Protein AF-E2ARU7-F1 (afdb_monomer)

Organism: Camponotus floridanus (NCBI:txid104421)

Solvent-accessible surface area (backbone atoms only — not comparable to full-atom values): 15953 Å² total; per-residue (Å²): 131,69,70,61,67,54,50,45,60,51,83,34,66,72,47,40,50,41,68,68,65,58,68,74,55,53,52,56,52,53,60,43,72,81,45,68,52,66,98,46,92,94,42,71,92,46,71,48,58,71,63,83,62,80,84,65,94,49,53,63,83,34,72,66,29,47,65,74,54,36,89,92,65,82,74,81,88,76,89,55,85,87,74,87,77,87,87,82,51,32,52,35,49,30,27,27,68,55,72,97,49,46,77,42,71,36,37,29,67,45,51,35,60,60,67,46,29,34,29,36,54,92,38,59,61,42,84,41,76,42,80,66,51,98,93,37,94,43,49,78,42,78,44,63,40,75,40,46,52,91,75,33,44,31,44,39,41,89,88,78,70,44,68,37,58,76,46,81,45,67,48,96,88,66,50,78,42,40,28,30,71,80,80,68,45,74,54,76,81,42,72,58,50,74,24,33,7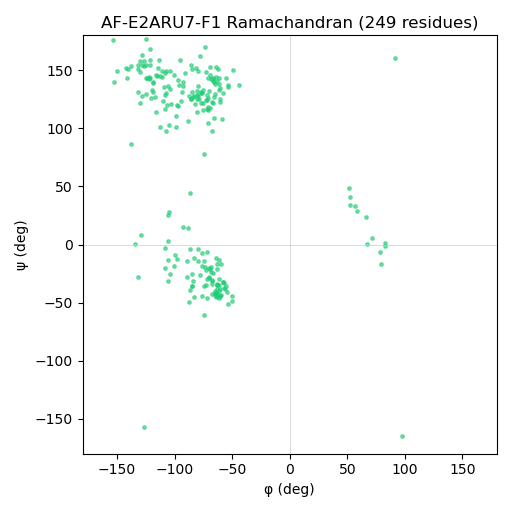7,90,42,74,48,81,86,74,63,73,90,53,100,86,56,83,55,68,73,69,72,70,52,84,76,87,72,96,66,102,62,54,74,67,56,50,49,28,60,75,71,66,58,80,79,90,74,76,84,74,94,75,91,86,131

Nearest PDB structures (foldseek):
  6ope-assembly1_RY  TM=8.651E-01  e=1.631E-08  Thermus thermophilus HB8
  6eri-assembly1_AU  TM=7.852E-01  e=2.437E-09  Spinacia oleracea
  8wv1-assembly1_t  TM=8.671E-01  e=2.330E-08  Thermus thermophilus HB8
  5mmm-assembly1_V  TM=8.012E-01  e=4.479E-08  Spinacia oleracea
  5mlc-assembly1_W  TM=7.833E-01  e=8.114E-08  Spinacia oleracea

Foldseek 3Di:
DVVLLVLQQAFDCQQCLQAPDDRVVLCVLQWAWPDFDDPDPVDDTDTDTDRGADDDPDRSNDPVSCVRGDPPDDDDDDGADDDDDDDAFFQFWKAFCDDDRHRDIFTFHHAGSSRQWTWGPPPQWDWDFPPPDPVDNGDTDTDTHIDHNPPTMATADPPPRDGFDWDWDADPVRDIFIAGPVPRDTDDHDLCRNHHPVDSDPVPDDDDPPDDDPVRVPDPPDDDDPDDPVRVVCVVVVPDDPDDDDDDDDD

InterPro domains:
  IPR003256 Large ribosomal subunit protein uL24 [PTHR12903] (60-251)
  IPR003256 Large ribosomal subunit protein uL24 [TIGR01079] (90-187)
  IPR005824 KOW [PF00467] (90-121)
  IPR005824 KOW [SM00739] (87-114)
  IPR005825 Large ribosomal subunit protein uL24, conserved site [PS01108] (91-108)
  IPR008991 Translation protein SH3-like domain superfamily [SSF50104] (81-186)
  IPR014722 Large ribosomal subunit protein uL2, domain 2 [G3DSA:2.30.30.30] (78-186)
  IPR041988 Large ribosomal subunit protein uL24, KOW domain [cd06089] (91-155)
  IPR057264 Large ribosomal subunit protein uL24, C-terminal domain [PF17136] (124-187)

Radius of gyration: 25.55 Å; Cα contacts (8 Å, |Δi|>4): 340; chains: 1; bounding box: 69×60×64 Å

pLDDT: mean 92.4, std 7.83, range [43.84, 98.06]

Secondary structure (DSSP, 8-state):
--HHHHHTTS--HHHHHTTT--HHHHHHHH--EEEE--SSTTS---EEE-------SS-TTSHHHHHHT-TT---PPPP-PPPSS----TT-EEEE-SSTTTT-EEEEEEEEGGGTEEEETT-SEEEEEES--SS---EEEEEE--EETTTTEEEEPTTT--EE-EEEEE-TTS-EEEEETTT--EEPPPGGGT--SS-S-GGG----TTSPPHHHHH-------SS-HHHHHHHHTT----PPPPP----

Structure (mmCIF, N/CA/C/O backbone):
data_AF-E2ARU7-F1
#
_entry.id   AF-E2ARU7-F1
#
loop_
_atom_site.group_PDB
_atom_site.id
_atom_site.type_symbol
_atom_site.label_atom_id
_atom_site.label_alt_id
_atom_site.label_comp_id
_atom_site.label_asym_id
_atom_site.label_entity_id
_atom_site.label_seq_id
_atom_site.pdbx_PDB_ins_code
_atom_site.Cartn_x
_atom_site.Cartn_y
_atom_site.Cartn_z
_atom_site.occupancy
_atom_site.B_iso_or_equiv
_atom_site.auth_seq_id
_atom_site.auth_comp_id
_atom_site.auth_asym_id
_atom_site.auth_atom_id
_atom_site.pdbx_PDB_model_num
ATOM 1 N N . MET A 1 1 ? 12.559 -17.456 15.243 1.00 43.84 1 MET A N 1
ATOM 2 C CA . MET A 1 1 ? 12.643 -15.997 15.522 1.00 43.84 1 MET A CA 1
ATOM 3 C C . MET A 1 1 ? 13.036 -15.096 14.328 1.00 43.84 1 MET A C 1
ATOM 5 O O . MET A 1 1 ? 13.080 -13.890 14.517 1.00 43.84 1 MET A O 1
ATOM 9 N N . ARG A 1 2 ? 13.303 -15.589 13.099 1.00 51.62 2 ARG A N 1
ATOM 10 C CA . ARG A 1 2 ? 13.784 -14.727 11.984 1.00 51.62 2 ARG A CA 1
ATOM 11 C C . ARG A 1 2 ? 12.688 -13.996 11.179 1.00 51.62 2 ARG A C 1
ATOM 13 O O . ARG A 1 2 ? 12.968 -12.922 10.654 1.00 51.62 2 ARG A O 1
ATOM 20 N N . LEU A 1 3 ? 11.458 -14.519 11.134 1.00 51.16 3 LEU A N 1
ATOM 21 C CA . LEU A 1 3 ? 10.362 -13.988 10.298 1.00 51.16 3 LEU A CA 1
ATOM 22 C C . LEU A 1 3 ? 9.847 -12.597 10.718 1.00 51.16 3 LEU A C 1
ATOM 24 O O . LEU A 1 3 ? 9.458 -11.796 9.875 1.00 51.16 3 LEU A O 1
ATOM 28 N N . THR A 1 4 ? 9.879 -12.260 12.008 1.00 51.38 4 THR A N 1
ATOM 29 C CA . THR A 1 4 ? 9.387 -10.955 12.492 1.00 51.38 4 THR A CA 1
ATOM 30 C C . THR A 1 4 ? 10.317 -9.804 12.102 1.00 51.38 4 THR A C 1
ATOM 32 O O . THR A 1 4 ? 9.872 -8.686 11.866 1.00 51.38 4 THR A O 1
ATOM 35 N N . SER A 1 5 ? 11.620 -10.080 11.974 1.00 53.25 5 SER A N 1
ATOM 36 C CA . SER A 1 5 ? 12.618 -9.079 11.581 1.00 53.25 5 SER A CA 1
ATOM 37 C C . SER A 1 5 ? 12.554 -8.681 10.103 1.00 53.25 5 SER A C 1
ATOM 39 O O . SER A 1 5 ? 13.041 -7.609 9.753 1.00 53.25 5 SER A O 1
ATOM 41 N N . THR A 1 6 ? 11.977 -9.524 9.240 1.00 56.72 6 THR A N 1
ATOM 42 C CA . THR A 1 6 ? 11.807 -9.247 7.804 1.00 56.72 6 THR A CA 1
ATOM 43 C C . THR A 1 6 ? 10.546 -8.437 7.527 1.00 56.72 6 THR A C 1
ATOM 45 O O . THR A 1 6 ? 10.588 -7.539 6.690 1.00 56.72 6 THR A O 1
ATOM 48 N N . LEU A 1 7 ? 9.464 -8.678 8.279 1.00 57.94 7 LEU A N 1
ATOM 49 C CA . LEU A 1 7 ? 8.199 -7.937 8.143 1.00 57.94 7 LEU A CA 1
ATOM 50 C C . LEU A 1 7 ? 8.359 -6.434 8.422 1.00 57.94 7 LEU A C 1
ATOM 52 O O . LEU A 1 7 ? 7.688 -5.616 7.811 1.00 57.94 7 LEU A O 1
ATOM 56 N N . LEU A 1 8 ? 9.305 -6.060 9.288 1.00 60.44 8 LEU A N 1
ATOM 57 C CA . LEU A 1 8 ? 9.608 -4.667 9.642 1.00 60.44 8 LEU A CA 1
ATOM 58 C C . LEU A 1 8 ? 10.720 -4.032 8.788 1.00 60.44 8 LEU A C 1
ATOM 60 O O . LEU A 1 8 ? 11.291 -3.014 9.179 1.00 60.44 8 LEU A O 1
ATOM 64 N N . ARG A 1 9 ? 11.093 -4.632 7.653 1.00 73.81 9 ARG A N 1
ATOM 65 C CA . ARG A 1 9 ? 12.081 -4.045 6.722 1.00 73.81 9 ARG A CA 1
ATOM 66 C C . ARG A 1 9 ? 11.451 -3.479 5.465 1.00 73.81 9 ARG A C 1
ATOM 68 O O . ARG A 1 9 ? 11.974 -2.515 4.913 1.00 73.81 9 ARG A O 1
ATOM 75 N N . HIS A 1 10 ? 10.351 -4.074 5.028 1.00 82.94 10 HIS A N 1
ATOM 76 C CA . HIS A 1 10 ? 9.678 -3.717 3.792 1.00 82.94 10 HIS A CA 1
ATOM 77 C C . HIS A 1 10 ? 8.304 -3.137 4.085 1.00 82.94 10 HIS A C 1
ATOM 79 O O . HIS A 1 10 ? 7.681 -3.454 5.093 1.00 82.94 10 HIS A O 1
ATOM 85 N N . VAL A 1 11 ? 7.859 -2.274 3.182 1.00 90.88 11 VAL A N 1
ATOM 86 C CA . VAL A 1 11 ? 6.495 -1.756 3.187 1.00 90.88 11 VAL A CA 1
ATOM 87 C C . VAL A 1 11 ? 5.586 -2.846 2.645 1.00 90.88 11 VAL A C 1
ATOM 89 O O . VAL A 1 11 ? 5.883 -3.420 1.593 1.00 90.88 11 VAL A O 1
ATOM 92 N N . GLY A 1 12 ? 4.503 -3.130 3.358 1.00 91.06 12 GLY A N 1
ATOM 93 C CA . GLY A 1 12 ? 3.504 -4.094 2.923 1.00 91.06 12 GLY A CA 1
ATOM 94 C C . GLY A 1 12 ? 2.842 -3.663 1.617 1.00 91.06 12 GLY A C 1
ATOM 95 O O . GLY A 1 12 ? 2.723 -2.473 1.327 1.00 91.06 12 GLY A O 1
ATOM 96 N N . GLU A 1 13 ? 2.401 -4.631 0.820 1.00 91.75 13 GLU A N 1
ATOM 97 C CA . GLU A 1 13 ? 1.710 -4.397 -0.449 1.00 91.75 13 GLU A CA 1
ATOM 98 C C . GLU A 1 13 ? 0.498 -3.476 -0.284 1.00 91.75 13 GLU A C 1
ATOM 100 O O . GLU A 1 13 ? 0.410 -2.429 -0.926 1.00 91.75 13 GLU A O 1
ATOM 105 N N . TRP A 1 14 ? -0.382 -3.790 0.664 1.00 93.56 14 TRP A N 1
ATOM 106 C CA . TRP A 1 14 ? -1.611 -3.028 0.889 1.00 93.56 14 TRP A CA 1
ATOM 107 C C . TRP A 1 14 ? -1.354 -1.670 1.552 1.00 93.56 14 TRP A C 1
ATOM 109 O O . TRP A 1 14 ? -2.169 -0.760 1.420 1.00 93.56 14 TRP A O 1
ATOM 119 N N . SER A 1 15 ? -0.193 -1.491 2.195 1.00 93.88 15 SER A N 1
ATOM 120 C CA . SER A 1 15 ? 0.253 -0.191 2.713 1.00 93.88 15 SER A CA 1
ATOM 121 C C . SER A 1 15 ? 0.639 0.795 1.605 1.00 93.88 15 SER A C 1
ATOM 123 O O . SER A 1 15 ? 0.569 2.005 1.825 1.00 93.88 15 SER A O 1
ATOM 125 N N . LYS A 1 16 ? 1.090 0.305 0.441 1.00 93.50 16 LYS A N 1
ATOM 126 C CA . LYS A 1 16 ? 1.547 1.135 -0.693 1.00 93.50 16 LYS A CA 1
ATOM 127 C C . LYS A 1 16 ? 0.591 1.141 -1.885 1.00 93.50 16 LYS A C 1
ATOM 129 O O . LYS A 1 16 ? 0.647 2.090 -2.661 1.00 93.50 16 LYS A O 1
ATOM 134 N N . LYS A 1 17 ? -0.296 0.143 -2.006 1.00 93.31 17 LYS A N 1
ATOM 135 C CA . LYS A 1 17 ? -1.204 -0.040 -3.152 1.00 93.31 17 LYS A CA 1
ATOM 136 C C . LYS A 1 17 ? -1.978 1.231 -3.504 1.00 93.31 17 LYS A C 1
ATOM 138 O O . LYS A 1 17 ? -1.935 1.665 -4.646 1.00 93.31 17 LYS A O 1
ATOM 143 N N . TYR A 1 18 ? -2.582 1.883 -2.509 1.00 94.62 18 TYR A N 1
ATOM 144 C CA . TYR A 1 18 ? -3.334 3.121 -2.732 1.00 94.62 18 TYR A CA 1
ATOM 145 C C . TYR A 1 18 ? -2.461 4.252 -3.296 1.00 94.62 18 TYR A C 1
ATOM 147 O O . TYR A 1 18 ? -2.887 4.986 -4.177 1.00 94.62 18 TYR A O 1
ATOM 155 N N . SER A 1 19 ? -1.222 4.397 -2.823 1.00 93.94 19 SER A N 1
ATOM 156 C CA . SER A 1 19 ? -0.315 5.446 -3.302 1.00 93.94 19 SER A CA 1
ATOM 157 C C . SER A 1 19 ? 0.258 5.179 -4.691 1.00 93.94 19 SER A C 1
ATOM 159 O O . SER A 1 19 ? 0.820 6.101 -5.266 1.00 93.94 19 SER A O 1
ATOM 161 N N . ASN A 1 20 ? 0.135 3.950 -5.205 1.00 93.44 20 ASN A N 1
ATOM 162 C CA . ASN A 1 20 ? 0.570 3.555 -6.547 1.00 93.44 20 ASN A CA 1
ATOM 163 C C . ASN A 1 20 ? 2.034 3.923 -6.875 1.00 93.44 20 ASN A C 1
ATOM 165 O O . ASN A 1 20 ? 2.382 4.273 -8.000 1.00 93.44 20 ASN A O 1
ATOM 169 N N . LEU A 1 21 ? 2.913 3.872 -5.869 1.00 92.88 21 LEU A N 1
ATOM 170 C CA . LEU A 1 21 ? 4.333 4.181 -6.037 1.00 92.88 21 LEU A CA 1
ATOM 171 C C . LEU A 1 21 ? 5.133 2.908 -6.337 1.00 92.88 21 LEU A C 1
ATOM 173 O O . LEU A 1 21 ? 4.914 1.889 -5.677 1.00 92.88 21 LEU A O 1
ATOM 177 N N . PRO A 1 22 ? 6.119 2.960 -7.253 1.00 94.06 22 PRO A N 1
ATOM 178 C CA . PRO A 1 22 ? 6.934 1.799 -7.570 1.00 94.06 22 PRO A CA 1
ATOM 179 C C . PRO A 1 22 ? 7.848 1.422 -6.400 1.00 94.06 22 PRO A C 1
ATOM 181 O O . PRO A 1 22 ? 8.410 2.278 -5.709 1.00 94.06 22 PRO A O 1
ATOM 184 N N . ASP A 1 23 ? 8.081 0.123 -6.230 1.00 92.06 23 ASP A N 1
ATOM 185 C CA . ASP A 1 23 ? 8.892 -0.421 -5.134 1.00 92.06 23 ASP A CA 1
ATOM 186 C C . ASP A 1 23 ? 10.304 0.152 -5.096 1.00 92.06 23 ASP A C 1
ATOM 188 O O . ASP A 1 23 ? 10.834 0.450 -4.024 1.00 92.06 23 ASP A O 1
ATOM 192 N N . SER A 1 24 ? 10.893 0.382 -6.269 1.00 94.12 24 SER A N 1
ATOM 193 C CA . SER A 1 24 ? 12.214 0.994 -6.401 1.00 94.12 24 SER A CA 1
ATOM 194 C C . SER A 1 24 ? 12.253 2.426 -5.860 1.00 94.12 24 SER A C 1
ATOM 196 O O . SER A 1 24 ? 13.271 2.846 -5.307 1.00 94.12 24 SER A O 1
ATOM 198 N N . TYR A 1 25 ? 11.160 3.186 -5.985 1.00 94.81 25 TYR A N 1
ATOM 199 C CA . TYR A 1 25 ? 11.048 4.523 -5.408 1.00 94.81 25 TYR A CA 1
ATOM 200 C C . TYR A 1 25 ? 10.908 4.449 -3.890 1.00 94.81 25 TYR A C 1
ATOM 202 O O . TYR A 1 25 ? 11.633 5.144 -3.185 1.00 94.81 25 TYR A O 1
ATOM 210 N N . ILE A 1 26 ? 10.043 3.571 -3.375 1.00 94.06 26 ILE A N 1
ATOM 211 C CA . ILE A 1 26 ? 9.826 3.416 -1.928 1.00 94.06 26 ILE A CA 1
ATOM 212 C C . ILE A 1 26 ? 11.119 2.975 -1.233 1.00 94.06 26 ILE A C 1
ATOM 214 O O . ILE A 1 26 ? 11.514 3.567 -0.228 1.00 94.06 26 ILE A O 1
ATOM 218 N N . GLN A 1 27 ? 11.819 1.986 -1.796 1.00 91.69 27 GLN A N 1
ATOM 219 C CA . GLN A 1 27 ? 13.114 1.531 -1.288 1.00 91.69 27 GLN A CA 1
ATOM 220 C C . GLN A 1 27 ? 14.146 2.662 -1.294 1.00 91.69 27 GLN A C 1
ATOM 222 O O . GLN A 1 27 ? 14.849 2.858 -0.306 1.00 91.69 27 GLN A O 1
ATOM 227 N N . ARG A 1 28 ? 14.205 3.450 -2.375 1.00 93.00 28 ARG A N 1
ATOM 228 C CA . ARG A 1 28 ? 15.107 4.605 -2.488 1.00 93.00 28 ARG A CA 1
ATOM 229 C C . ARG A 1 28 ? 14.774 5.703 -1.484 1.00 93.00 28 ARG A C 1
ATOM 231 O O . ARG A 1 28 ? 15.691 6.257 -0.892 1.00 93.00 28 ARG A O 1
ATOM 238 N N . ALA A 1 29 ? 13.492 5.998 -1.280 1.00 93.06 29 ALA A N 1
ATOM 239 C CA . ALA A 1 29 ? 13.039 6.980 -0.303 1.00 9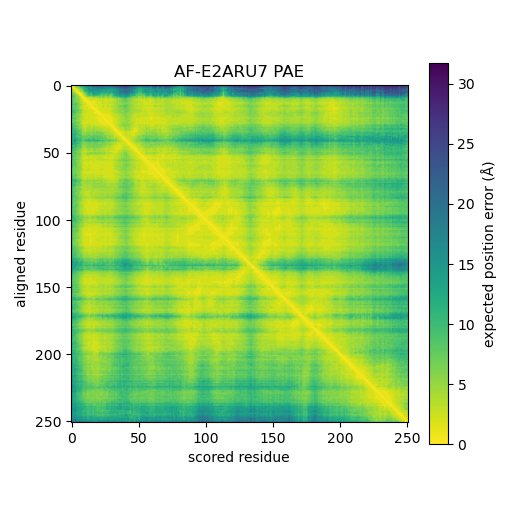3.06 29 ALA A CA 1
ATOM 240 C C . ALA A 1 29 ? 13.402 6.536 1.123 1.00 93.06 29 ALA A C 1
ATOM 242 O O . ALA A 1 29 ? 13.909 7.325 1.912 1.00 93.06 29 ALA A O 1
ATOM 243 N N . MET A 1 30 ? 13.221 5.253 1.443 1.00 92.00 30 MET A N 1
ATOM 244 C CA . MET A 1 30 ? 13.585 4.684 2.745 1.00 92.00 30 MET A CA 1
ATOM 245 C C . MET A 1 30 ? 15.089 4.587 2.989 1.00 92.00 30 MET A C 1
ATOM 247 O O . MET A 1 30 ? 15.514 4.611 4.147 1.00 92.00 30 MET A O 1
ATOM 251 N N . ALA A 1 31 ? 15.884 4.433 1.930 1.00 91.12 31 ALA A N 1
ATOM 252 C CA . ALA A 1 31 ? 17.301 4.126 2.027 1.00 91.12 31 ALA A CA 1
ATOM 253 C C . ALA A 1 31 ? 18.063 5.201 2.819 1.00 91.12 31 ALA A C 1
ATOM 255 O O . ALA A 1 31 ? 18.334 6.300 2.341 1.00 91.12 31 ALA A O 1
ATOM 256 N N . GLN A 1 32 ? 18.471 4.849 4.038 1.00 89.50 32 GLN A N 1
ATOM 257 C CA . GLN A 1 32 ? 19.377 5.652 4.855 1.00 89.50 32 GLN A CA 1
ATOM 258 C C . GLN A 1 32 ? 20.738 4.976 4.890 1.00 89.50 32 GLN A C 1
ATOM 260 O O . GLN A 1 32 ? 20.969 4.045 5.666 1.00 89.50 32 GLN A O 1
ATOM 265 N N . VAL A 1 33 ? 21.633 5.453 4.032 1.00 89.94 33 VAL A N 1
ATOM 266 C CA . VAL A 1 33 ? 22.987 4.926 3.900 1.00 89.94 33 VAL A CA 1
ATOM 267 C C . VAL A 1 33 ? 23.955 5.772 4.715 1.00 89.94 33 VAL A C 1
ATOM 269 O O . VAL A 1 33 ? 24.121 6.958 4.451 1.00 89.94 33 VAL A O 1
ATOM 272 N N . TYR A 1 34 ? 24.606 5.149 5.693 1.00 89.31 34 TYR A N 1
ATOM 273 C CA . TYR A 1 34 ? 25.621 5.794 6.526 1.00 89.31 34 TYR A CA 1
ATOM 274 C C . TYR A 1 34 ? 26.995 5.770 5.871 1.00 89.31 34 TYR A C 1
ATOM 276 O O . TYR A 1 34 ? 27.771 6.709 6.014 1.00 89.31 34 TYR A O 1
ATOM 284 N N . TRP A 1 35 ? 27.302 4.683 5.164 1.00 91.50 35 TRP A N 1
ATOM 285 C CA . TRP A 1 35 ? 28.596 4.501 4.530 1.00 91.50 35 TRP A CA 1
ATOM 286 C C . TRP A 1 35 ? 28.480 3.597 3.306 1.00 91.50 35 TRP A C 1
ATOM 288 O O . TRP A 1 35 ? 27.769 2.590 3.336 1.00 91.50 35 TRP A O 1
ATOM 298 N N . ARG A 1 36 ? 29.201 3.944 2.239 1.00 92.81 36 ARG A N 1
ATOM 299 C CA . ARG A 1 36 ? 29.398 3.101 1.055 1.00 92.81 36 ARG A CA 1
ATOM 300 C C . ARG A 1 36 ? 30.882 2.919 0.834 1.00 92.81 36 ARG A C 1
ATOM 302 O O . ARG A 1 36 ? 31.656 3.858 1.014 1.00 92.81 36 ARG A O 1
ATOM 309 N N . THR A 1 37 ? 31.263 1.730 0.401 1.00 94.25 37 THR A N 1
ATOM 310 C CA . THR A 1 37 ? 32.641 1.492 -0.005 1.00 94.25 37 THR A CA 1
ATOM 311 C C . THR A 1 37 ? 32.975 2.330 -1.247 1.00 94.25 37 THR A C 1
ATOM 313 O O . THR A 1 37 ? 32.133 2.435 -2.146 1.00 94.25 37 THR A O 1
ATOM 316 N N . PRO A 1 38 ? 34.169 2.948 -1.319 1.00 92.50 38 PRO A N 1
ATOM 317 C CA . PRO A 1 38 ? 34.602 3.664 -2.513 1.00 92.50 38 PRO A CA 1
ATOM 318 C C . PRO A 1 38 ? 34.551 2.774 -3.759 1.00 92.50 38 PRO A C 1
ATOM 320 O O . PRO A 1 38 ? 34.894 1.595 -3.698 1.00 92.50 38 PRO A O 1
ATOM 323 N N . ARG A 1 39 ? 34.174 3.348 -4.906 1.00 89.50 39 ARG A N 1
ATOM 324 C CA . ARG A 1 39 ? 34.188 2.656 -6.204 1.00 89.50 39 ARG A CA 1
ATOM 325 C C . ARG A 1 39 ? 35.626 2.521 -6.719 1.00 89.50 39 ARG A C 1
ATOM 327 O O . ARG A 1 39 ? 36.048 3.307 -7.560 1.00 89.50 39 ARG A O 1
ATOM 334 N N . LYS A 1 40 ? 36.394 1.567 -6.185 1.00 93.00 40 LYS A N 1
ATOM 335 C CA . LYS A 1 40 ? 37.714 1.187 -6.722 1.00 93.00 40 LYS A CA 1
ATOM 336 C C . LYS A 1 40 ? 37.814 -0.340 -6.854 1.00 93.00 40 LYS A C 1
ATOM 338 O O . LYS A 1 40 ? 37.149 -1.023 -6.079 1.00 93.00 40 LYS A O 1
ATOM 343 N N . PRO A 1 41 ? 38.660 -0.873 -7.758 1.00 88.81 41 PRO A N 1
ATOM 344 C CA . PRO A 1 41 ? 38.742 -2.314 -8.038 1.00 88.81 41 PRO A CA 1
ATOM 345 C C . PRO A 1 41 ? 39.001 -3.182 -6.800 1.00 88.81 41 PRO A C 1
ATOM 347 O O . PRO A 1 41 ? 38.435 -4.258 -6.662 1.00 88.81 41 PRO A O 1
ATOM 350 N N . ASN A 1 42 ? 39.799 -2.675 -5.856 1.00 90.69 42 ASN A N 1
ATOM 351 C CA . ASN A 1 42 ? 40.193 -3.415 -4.653 1.00 90.69 42 ASN A CA 1
ATOM 352 C C . ASN A 1 42 ? 39.080 -3.502 -3.595 1.00 90.69 42 ASN A C 1
ATOM 354 O O . ASN A 1 42 ? 39.246 -4.162 -2.571 1.00 90.69 42 ASN A O 1
ATOM 358 N N . TYR A 1 43 ? 37.967 -2.796 -3.794 1.00 90.44 43 TYR A N 1
ATOM 359 C CA . TYR A 1 43 ? 36.883 -2.719 -2.833 1.00 90.44 43 TYR A CA 1
ATOM 360 C C . TYR A 1 43 ? 35.650 -3.454 -3.344 1.00 90.44 43 TYR A C 1
ATOM 362 O O . TYR A 1 43 ? 35.065 -3.098 -4.364 1.00 90.44 43 TYR A O 1
ATOM 370 N N . LEU A 1 44 ? 35.181 -4.422 -2.558 1.00 90.31 44 LEU A N 1
ATOM 371 C CA . LEU A 1 44 ? 33.859 -4.997 -2.769 1.00 90.31 44 LEU A CA 1
ATOM 372 C C . LEU A 1 44 ? 32.777 -3.943 -2.481 1.00 90.31 44 LEU A C 1
ATOM 374 O O . LEU A 1 44 ? 32.896 -3.203 -1.497 1.00 90.31 44 LEU A O 1
ATOM 378 N N . PRO A 1 45 ? 31.693 -3.890 -3.273 1.00 90.88 45 PRO A N 1
ATOM 379 C CA . PRO A 1 45 ? 30.597 -2.963 -3.035 1.00 90.88 45 PRO A CA 1
ATOM 380 C C . PRO A 1 45 ? 29.859 -3.349 -1.748 1.00 90.88 45 PRO A C 1
ATOM 382 O O . PRO A 1 45 ? 29.000 -4.229 -1.739 1.00 90.88 45 PRO A O 1
ATOM 385 N N . ARG A 1 46 ? 30.187 -2.687 -0.633 1.00 91.12 46 ARG A N 1
ATOM 386 C CA . ARG A 1 46 ? 29.471 -2.828 0.639 1.00 91.12 46 ARG A CA 1
ATOM 387 C C . ARG A 1 46 ? 28.810 -1.514 1.024 1.00 91.12 46 ARG A C 1
ATOM 389 O O . ARG A 1 46 ? 29.329 -0.425 0.785 1.00 91.12 46 ARG A O 1
ATOM 396 N N . THR A 1 47 ? 27.648 -1.633 1.651 1.00 91.62 47 THR A N 1
ATOM 397 C CA . THR A 1 47 ? 26.882 -0.491 2.145 1.00 91.62 47 THR A CA 1
ATOM 398 C C . THR A 1 47 ? 26.455 -0.755 3.583 1.00 91.62 47 THR A C 1
ATOM 400 O O . THR A 1 47 ? 25.934 -1.825 3.895 1.00 91.62 47 THR A O 1
ATOM 403 N N . ILE A 1 48 ? 26.686 0.220 4.461 1.00 89.81 48 ILE A N 1
ATOM 404 C CA . ILE A 1 48 ? 26.151 0.234 5.821 1.00 89.81 48 ILE A CA 1
ATOM 405 C C . ILE A 1 48 ? 24.919 1.129 5.799 1.00 89.81 48 ILE A C 1
ATOM 407 O O . ILE A 1 48 ? 25.015 2.345 5.637 1.00 89.81 48 ILE A O 1
ATOM 411 N N . GLU A 1 49 ? 23.759 0.511 5.960 1.00 90.31 49 GLU A N 1
ATOM 412 C CA . GLU A 1 49 ? 22.459 1.172 5.904 1.00 90.31 49 GLU A CA 1
ATOM 413 C C . GLU A 1 49 ? 21.626 0.875 7.150 1.00 90.31 49 GLU A C 1
ATOM 415 O O . GLU A 1 49 ? 21.827 -0.124 7.852 1.00 90.31 49 GLU A O 1
ATOM 420 N N . LYS A 1 50 ? 20.655 1.746 7.421 1.00 87.69 50 LYS A N 1
ATOM 421 C CA . LYS A 1 50 ? 19.639 1.485 8.437 1.00 87.69 50 LYS A CA 1
ATOM 422 C C . LYS A 1 50 ? 18.683 0.409 7.929 1.00 87.69 50 LYS A C 1
ATOM 424 O O . LYS A 1 50 ? 18.060 0.573 6.891 1.00 87.69 50 LYS A O 1
ATOM 429 N N . LYS A 1 51 ? 18.540 -0.669 8.701 1.00 83.94 51 LYS A N 1
ATOM 430 C CA . LYS A 1 51 ? 17.599 -1.765 8.399 1.00 83.94 51 LYS A CA 1
ATOM 431 C C . LYS A 1 51 ? 16.347 -1.739 9.268 1.00 83.94 51 LYS A C 1
ATOM 433 O O . LYS A 1 51 ? 15.311 -2.245 8.864 1.00 83.94 51 LYS A O 1
ATOM 438 N N . ASN A 1 52 ? 16.443 -1.155 10.461 1.00 86.56 52 ASN A N 1
ATOM 439 C CA . ASN A 1 52 ? 15.355 -1.145 11.431 1.00 86.56 52 ASN A CA 1
ATOM 440 C C . ASN A 1 52 ? 14.714 0.242 11.450 1.00 86.56 52 ASN A C 1
ATOM 442 O O . ASN A 1 52 ? 15.269 1.184 12.029 1.00 86.56 52 ASN A O 1
ATOM 446 N N . PHE A 1 53 ? 13.551 0.351 10.816 1.00 90.19 53 PHE A N 1
ATOM 447 C CA . PHE A 1 53 ? 12.739 1.560 10.811 1.00 90.19 53 PHE A CA 1
ATOM 448 C C . PHE A 1 53 ? 11.587 1.430 11.808 1.00 90.19 53 PHE A C 1
ATOM 450 O O . PHE A 1 53 ? 11.033 0.354 12.021 1.00 90.19 53 PHE A O 1
ATOM 457 N N . ARG A 1 54 ? 11.215 2.545 12.432 1.00 91.06 54 ARG A N 1
ATOM 458 C CA . ARG A 1 54 ? 9.967 2.670 13.173 1.00 91.06 54 ARG A CA 1
ATOM 459 C C . ARG A 1 54 ? 8.891 3.121 12.200 1.00 91.06 54 ARG A C 1
ATOM 461 O O . ARG A 1 54 ? 8.853 4.292 11.821 1.00 91.06 54 ARG A O 1
ATOM 468 N N . PHE A 1 55 ? 8.005 2.200 11.850 1.00 92.75 55 PHE A N 1
ATOM 469 C CA . PHE A 1 55 ? 6.786 2.533 11.131 1.00 92.75 55 PHE A CA 1
ATOM 470 C C . PHE A 1 55 ? 5.782 3.190 12.084 1.00 92.75 55 PHE A C 1
ATOM 472 O O . PHE A 1 55 ? 5.579 2.773 13.230 1.00 92.75 55 PHE A O 1
ATOM 479 N N . SER A 1 56 ? 5.201 4.286 11.630 1.00 92.94 56 SER A N 1
ATOM 480 C CA . SER A 1 56 ? 4.107 4.988 12.292 1.00 92.94 56 SER A CA 1
ATOM 481 C C . SER A 1 56 ? 2.973 5.137 11.278 1.00 92.94 56 SER A C 1
ATOM 483 O O . SER A 1 56 ? 2.901 4.370 10.324 1.00 92.94 56 SER A O 1
ATOM 485 N N . ILE A 1 57 ? 2.098 6.117 11.477 1.00 94.44 57 ILE A N 1
ATOM 486 C CA . ILE A 1 57 ? 1.071 6.504 10.503 1.00 94.44 57 ILE A CA 1
ATOM 487 C C . ILE A 1 57 ? 1.723 7.182 9.277 1.00 94.44 57 ILE A C 1
ATOM 489 O O . ILE A 1 57 ? 1.157 7.237 8.188 1.00 94.44 57 ILE A O 1
ATOM 493 N N . PHE A 1 58 ? 2.949 7.694 9.416 1.00 95.38 58 PHE A N 1
ATOM 494 C CA . PHE A 1 58 ? 3.630 8.391 8.332 1.00 95.38 58 PHE A CA 1
ATOM 495 C C . PHE A 1 58 ? 4.237 7.412 7.328 1.00 95.38 58 PHE A C 1
ATOM 497 O O . PHE A 1 58 ? 5.000 6.515 7.696 1.00 95.38 58 PHE A O 1
ATOM 504 N N . ARG A 1 59 ? 3.923 7.620 6.044 1.00 94.25 59 ARG A N 1
ATOM 505 C CA . ARG A 1 59 ? 4.433 6.789 4.948 1.00 94.25 59 ARG A CA 1
ATOM 506 C C . ARG A 1 59 ? 5.934 7.004 4.738 1.00 94.25 59 ARG A C 1
ATOM 508 O O . ARG A 1 59 ? 6.429 8.102 5.007 1.00 94.25 59 ARG A O 1
ATOM 515 N N . PRO A 1 60 ? 6.676 6.016 4.216 1.00 93.62 60 PRO A N 1
ATOM 516 C CA . PRO A 1 60 ? 8.133 6.109 4.204 1.00 93.62 60 PRO A CA 1
ATOM 517 C C . PRO A 1 60 ? 8.744 7.171 3.289 1.00 93.62 60 PRO A C 1
ATOM 519 O O . PRO A 1 60 ? 9.875 7.581 3.524 1.00 93.62 60 PRO A O 1
ATOM 522 N N . TRP A 1 61 ? 7.991 7.652 2.299 1.00 93.25 61 TRP A N 1
ATOM 523 C CA . TRP A 1 61 ? 8.358 8.768 1.419 1.00 93.25 61 TRP A CA 1
ATOM 524 C C . TRP A 1 61 ? 7.946 10.146 1.974 1.00 93.25 61 TRP A C 1
ATOM 526 O O . TRP A 1 61 ? 7.923 11.129 1.238 1.00 93.25 61 TRP A O 1
ATOM 536 N N . THR A 1 62 ? 7.591 10.244 3.261 1.00 95.12 62 THR A N 1
ATOM 537 C CA . THR A 1 62 ? 7.208 11.512 3.904 1.00 95.12 62 THR A CA 1
ATOM 538 C C . THR A 1 62 ? 8.312 12.065 4.803 1.00 95.12 62 THR A C 1
ATOM 540 O O . THR A 1 62 ? 9.049 11.336 5.474 1.00 95.12 62 THR A O 1
ATOM 543 N N . ASN A 1 63 ? 8.374 13.394 4.910 1.00 95.00 63 ASN A N 1
ATOM 544 C CA . ASN A 1 63 ? 9.333 14.086 5.775 1.00 95.00 63 ASN A CA 1
ATOM 545 C C . ASN A 1 63 ? 9.162 13.727 7.259 1.00 95.00 63 ASN A C 1
ATOM 547 O O . ASN A 1 63 ? 10.144 13.644 8.001 1.00 95.00 63 ASN A O 1
ATOM 551 N N . GLN A 1 64 ? 7.927 13.492 7.708 1.00 95.06 64 GLN A N 1
ATOM 552 C CA . GLN A 1 64 ? 7.626 13.083 9.077 1.00 95.06 64 GLN A CA 1
ATOM 553 C C . GLN A 1 64 ? 8.245 11.718 9.390 1.00 95.06 64 GLN A C 1
ATOM 555 O O . GLN A 1 64 ? 8.892 11.580 10.430 1.00 95.06 64 GLN A O 1
ATOM 560 N N . PHE A 1 65 ? 8.141 10.747 8.476 1.00 95.06 65 PHE A N 1
ATOM 561 C CA . PHE A 1 65 ? 8.782 9.442 8.638 1.00 95.06 65 PHE A CA 1
ATOM 562 C C . PHE A 1 65 ? 10.307 9.566 8.744 1.00 95.06 65 PHE A C 1
ATOM 564 O O . PHE A 1 65 ? 10.913 8.976 9.643 1.00 95.06 65 PHE A O 1
ATOM 571 N N . HIS A 1 66 ? 10.938 10.379 7.890 1.00 93.81 66 HIS A N 1
ATOM 572 C CA . HIS A 1 66 ? 12.382 10.630 7.970 1.00 93.81 66 HIS A CA 1
ATOM 573 C C . HIS A 1 66 ? 12.785 11.314 9.277 1.00 93.81 66 HIS A C 1
ATOM 575 O O . HIS A 1 66 ? 13.806 10.966 9.873 1.00 93.81 66 HIS A O 1
ATOM 581 N N . ARG A 1 67 ? 11.968 12.251 9.769 1.00 93.88 67 ARG A N 1
ATOM 582 C CA . ARG A 1 67 ? 12.180 12.923 11.057 1.00 93.88 67 ARG A CA 1
ATOM 583 C C . ARG A 1 67 ? 12.068 11.953 12.233 1.00 93.88 67 ARG A C 1
ATOM 585 O O . ARG A 1 67 ? 12.864 12.021 13.175 1.00 93.88 67 ARG A O 1
ATOM 592 N N . ASP A 1 68 ? 11.117 11.031 12.171 1.00 93.25 68 ASP A N 1
ATOM 593 C CA . ASP A 1 68 ? 10.941 9.999 13.185 1.00 93.25 68 ASP A CA 1
ATOM 594 C C . ASP A 1 68 ? 12.099 9.007 13.192 1.00 93.25 68 ASP A C 1
ATOM 596 O O . ASP A 1 68 ? 12.507 8.600 14.281 1.00 93.25 68 ASP A O 1
ATOM 600 N N . ASN A 1 69 ? 12.665 8.720 12.017 1.00 93.19 69 ASN A N 1
ATOM 601 C CA . ASN A 1 69 ? 13.717 7.736 11.777 1.00 93.19 69 ASN A CA 1
ATOM 602 C C . ASN A 1 69 ? 15.105 8.341 11.520 1.00 93.19 69 ASN A C 1
ATOM 604 O O . ASN A 1 69 ? 15.925 7.683 10.881 1.00 93.19 69 ASN A O 1
ATOM 608 N N . ARG A 1 70 ? 15.401 9.550 12.011 1.00 92.50 70 ARG A N 1
ATOM 609 C CA . ARG A 1 70 ? 16.696 10.225 11.788 1.00 92.50 70 ARG A CA 1
ATOM 610 C C . ARG A 1 70 ? 17.918 9.328 12.090 1.00 92.50 70 ARG A C 1
ATOM 612 O O . ARG A 1 70 ? 17.840 8.471 12.983 1.00 92.50 70 ARG A O 1
ATOM 619 N N . PRO A 1 71 ? 19.052 9.546 11.395 1.00 89.94 71 PRO A N 1
ATOM 620 C CA . PRO A 1 71 ? 20.347 8.964 11.746 1.00 89.94 71 PRO A CA 1
ATOM 621 C C . PRO A 1 71 ? 20.643 9.038 13.251 1.00 89.94 71 PRO A C 1
ATOM 623 O O . PRO A 1 71 ? 20.341 10.037 13.899 1.00 89.94 71 PRO A O 1
ATOM 626 N N . GLY A 1 72 ? 21.183 7.960 13.825 1.00 87.75 72 GLY A N 1
ATOM 627 C CA . GLY A 1 72 ? 21.512 7.870 15.258 1.00 87.75 72 GLY A CA 1
ATOM 628 C C . GLY A 1 72 ? 20.327 7.592 16.195 1.00 87.75 72 GLY A C 1
ATOM 629 O O . GLY A 1 72 ? 20.530 7.121 17.315 1.00 87.75 72 GLY A O 1
ATOM 630 N N . LYS A 1 73 ? 19.080 7.789 15.749 1.00 89.38 73 LYS A N 1
ATOM 631 C CA . LYS A 1 73 ? 17.897 7.507 16.569 1.00 89.38 73 LYS A CA 1
ATOM 632 C C . LYS A 1 73 ? 17.642 6.003 16.661 1.00 89.38 73 LYS A C 1
ATOM 634 O O . LYS A 1 73 ? 17.350 5.344 15.658 1.00 89.38 73 LYS A O 1
ATOM 639 N N . LYS A 1 74 ? 17.744 5.471 17.880 1.00 87.00 74 LYS A N 1
ATOM 640 C CA . LYS A 1 74 ? 17.442 4.074 18.212 1.00 87.00 74 LYS A CA 1
ATOM 641 C C . LYS A 1 74 ? 15.988 3.953 18.662 1.00 87.00 74 LYS A C 1
ATOM 643 O O . LYS A 1 74 ? 15.498 4.766 19.443 1.00 87.00 74 LYS A O 1
ATOM 648 N N . HIS A 1 75 ? 15.303 2.927 18.177 1.00 86.75 75 HIS A N 1
ATOM 649 C CA . HIS A 1 75 ? 13.942 2.598 18.585 1.00 86.75 75 HIS A CA 1
ATOM 650 C C . HIS A 1 75 ? 13.933 1.235 19.264 1.00 86.75 75 HIS A C 1
ATOM 652 O O . HIS A 1 75 ? 14.699 0.349 18.883 1.00 86.75 75 HIS A O 1
ATOM 658 N N . LYS A 1 76 ? 13.059 1.070 20.261 1.00 88.31 76 LYS A N 1
ATOM 659 C CA . LYS A 1 76 ? 12.764 -0.254 20.811 1.00 88.31 76 LYS A CA 1
ATOM 660 C C . LYS A 1 76 ? 12.140 -1.107 19.709 1.00 88.31 76 LYS A C 1
ATOM 662 O O . LYS A 1 76 ? 11.353 -0.594 18.911 1.00 88.31 76 LYS A O 1
ATOM 667 N N . PHE A 1 77 ? 12.511 -2.381 19.663 1.00 85.19 77 PHE A N 1
ATOM 668 C CA . PHE A 1 77 ? 11.902 -3.324 18.738 1.00 85.19 77 PHE A CA 1
ATOM 669 C C . PHE A 1 77 ? 10.423 -3.492 19.099 1.00 85.19 77 PHE A C 1
ATOM 671 O O . PHE A 1 77 ? 10.090 -3.690 20.266 1.00 85.19 77 PHE A O 1
ATOM 678 N N . ILE A 1 78 ? 9.545 -3.350 18.109 1.00 87.25 78 ILE A N 1
ATOM 679 C CA . ILE A 1 78 ? 8.105 -3.532 18.282 1.00 87.25 78 ILE A CA 1
ATOM 680 C C . ILE A 1 78 ? 7.796 -4.947 17.817 1.00 87.25 78 ILE A C 1
ATOM 682 O O . ILE A 1 78 ? 8.057 -5.286 16.666 1.00 87.25 78 ILE A O 1
ATOM 686 N N . HIS A 1 79 ? 7.259 -5.769 18.711 1.00 88.12 79 HIS A N 1
ATOM 687 C CA . HIS A 1 79 ? 6.786 -7.094 18.343 1.00 88.12 79 HIS A CA 1
ATOM 688 C C . HIS A 1 79 ? 5.461 -6.946 17.599 1.00 88.12 79 HIS A C 1
ATOM 690 O O . HIS A 1 79 ? 4.519 -6.355 18.121 1.00 88.12 79 HIS A O 1
ATOM 696 N N . VAL A 1 80 ? 5.425 -7.442 16.366 1.00 89.94 80 VAL A N 1
ATOM 697 C CA . VAL A 1 80 ? 4.231 -7.467 15.522 1.00 89.94 80 VAL A CA 1
ATOM 698 C C . VAL A 1 80 ? 3.920 -8.923 15.222 1.00 89.94 80 VAL A C 1
ATOM 700 O O . VAL A 1 80 ? 4.819 -9.695 14.872 1.00 89.94 80 VAL A O 1
ATOM 703 N N . GLU A 1 81 ? 2.660 -9.298 15.412 1.00 90.69 81 GLU A N 1
ATOM 704 C CA . GLU A 1 81 ? 2.173 -10.646 15.138 1.00 90.69 81 GLU A CA 1
ATOM 705 C C . GLU A 1 81 ? 2.261 -10.924 13.630 1.00 90.69 81 GLU A C 1
ATOM 707 O O . GLU A 1 81 ? 1.783 -10.117 12.830 1.00 90.69 81 GLU A O 1
ATOM 712 N N . PRO A 1 82 ? 2.894 -12.025 13.197 1.00 90.00 82 PRO A N 1
ATOM 713 C CA . PRO A 1 82 ? 2.978 -12.340 11.781 1.00 90.00 82 PRO A CA 1
ATOM 714 C C . PRO A 1 82 ? 1.606 -12.783 11.261 1.00 90.00 82 PRO A C 1
ATOM 716 O O . PRO A 1 82 ? 1.090 -13.824 11.662 1.00 90.00 82 PRO A O 1
ATOM 719 N N . ILE A 1 83 ? 1.036 -12.011 10.338 1.00 90.69 83 ILE A N 1
ATOM 720 C CA . ILE A 1 83 ? -0.197 -12.366 9.630 1.00 90.69 83 ILE A CA 1
ATOM 721 C C . ILE A 1 83 ? 0.187 -13.037 8.312 1.00 90.69 83 ILE A C 1
ATOM 723 O O . ILE A 1 83 ? 0.930 -12.463 7.519 1.00 90.69 83 ILE A O 1
ATOM 727 N N . LYS A 1 84 ? -0.306 -14.262 8.089 1.00 87.31 84 LYS A N 1
ATOM 728 C CA . LYS A 1 84 ? -0.073 -15.009 6.845 1.00 87.31 84 LYS A CA 1
ATOM 729 C C . LYS A 1 84 ? -0.916 -14.446 5.703 1.00 87.31 84 LYS A C 1
ATOM 731 O O . LYS A 1 84 ? -0.371 -13.984 4.710 1.00 87.31 84 LYS A O 1
ATOM 736 N N . ASP A 1 85 ? -2.235 -14.485 5.878 1.00 90.50 85 ASP A N 1
ATOM 737 C CA . ASP A 1 85 ? -3.207 -13.998 4.905 1.00 90.50 85 ASP A CA 1
ATOM 738 C C . ASP A 1 85 ? -3.837 -12.710 5.435 1.00 90.50 85 ASP A C 1
ATOM 740 O O . ASP A 1 85 ? -4.480 -12.702 6.485 1.00 90.50 85 ASP A O 1
ATOM 744 N N . TRP A 1 86 ? -3.621 -11.605 4.725 1.00 94.38 86 TRP A N 1
ATOM 745 C CA . TRP A 1 86 ? -4.181 -10.313 5.100 1.00 94.38 86 TRP A CA 1
ATOM 746 C C . TRP A 1 86 ? -5.641 -10.211 4.648 1.00 94.38 86 TRP A C 1
ATOM 748 O O . TRP A 1 86 ? -5.934 -10.390 3.469 1.00 94.38 86 TRP A O 1
ATOM 758 N N . SER A 1 87 ? -6.549 -9.906 5.577 1.00 95.25 87 SER A N 1
ATOM 759 C CA . SER A 1 87 ? -7.998 -10.003 5.337 1.00 95.25 87 SER A CA 1
ATOM 760 C C . SER A 1 87 ? -8.731 -8.669 5.210 1.00 95.25 87 SER A C 1
ATOM 762 O O . SER A 1 87 ? -9.932 -8.708 4.989 1.00 95.25 87 SER A O 1
ATOM 764 N N . PHE A 1 88 ? -8.072 -7.517 5.367 1.00 96.56 88 PHE A N 1
ATOM 765 C CA . PHE A 1 88 ? -8.731 -6.203 5.443 1.00 96.56 88 PHE A CA 1
ATOM 766 C C . PHE A 1 88 ? -8.306 -5.311 4.279 1.00 96.56 88 PHE A C 1
ATOM 768 O O . PHE A 1 88 ? -7.122 -5.065 4.079 1.00 96.56 88 PHE A O 1
ATOM 775 N N . PHE A 1 89 ? -9.248 -4.765 3.531 1.00 97.06 89 PHE A N 1
ATOM 776 C CA . PHE A 1 89 ? -8.982 -3.934 2.366 1.00 97.06 89 PHE A CA 1
ATOM 777 C C . PHE A 1 89 ? -9.598 -2.551 2.535 1.00 97.06 89 PHE A C 1
ATOM 779 O O . PHE A 1 89 ? -10.504 -2.332 3.337 1.00 97.06 89 PHE A O 1
ATOM 786 N N . ARG A 1 90 ? -9.069 -1.584 1.785 1.00 96.56 90 ARG A N 1
ATOM 787 C CA . ARG A 1 90 ? -9.617 -0.231 1.773 1.00 96.56 90 ARG A CA 1
ATOM 788 C C . ARG A 1 90 ? -11.068 -0.278 1.286 1.00 96.56 90 ARG A C 1
ATOM 790 O O . ARG A 1 90 ? -11.375 -0.956 0.310 1.00 96.56 90 ARG A O 1
ATOM 797 N N . GLY A 1 91 ? -11.939 0.433 1.992 1.00 96.69 91 GLY A N 1
ATOM 798 C CA . GLY A 1 91 ? -13.381 0.436 1.767 1.00 96.69 91 GLY A CA 1
ATOM 799 C C . GLY A 1 91 ? -14.137 -0.726 2.409 1.00 96.69 91 GLY A C 1
ATOM 800 O O . GLY A 1 91 ? -15.353 -0.789 2.251 1.00 96.69 91 GLY A O 1
ATOM 801 N N . ASP A 1 92 ? -13.475 -1.632 3.138 1.00 97.50 92 ASP A N 1
ATOM 802 C CA . ASP A 1 92 ? -14.200 -2.650 3.901 1.00 97.50 92 ASP A CA 1
ATOM 803 C C . ASP A 1 92 ? -14.995 -1.995 5.026 1.00 97.50 92 ASP A C 1
ATOM 805 O O . ASP A 1 92 ? -14.516 -1.063 5.678 1.00 97.50 92 ASP A O 1
ATOM 809 N N . ARG A 1 93 ? -16.189 -2.530 5.296 1.00 97.06 93 ARG A N 1
ATOM 810 C CA . ARG A 1 93 ? -16.958 -2.161 6.480 1.00 97.06 93 ARG A CA 1
ATOM 811 C C . ARG A 1 93 ? -16.481 -2.972 7.673 1.00 97.06 93 ARG A C 1
ATOM 813 O O . ARG A 1 93 ? -16.447 -4.202 7.635 1.00 97.06 93 ARG A O 1
ATOM 820 N N . VAL A 1 94 ? -16.143 -2.262 8.736 1.00 97.75 94 VAL A N 1
ATOM 821 C CA . VAL A 1 94 ? -15.589 -2.828 9.956 1.00 97.75 94 VAL A CA 1
ATOM 822 C C . VAL A 1 94 ? -16.324 -2.341 11.189 1.00 97.75 94 VAL A C 1
ATOM 824 O O . VAL A 1 94 ? -16.788 -1.204 11.222 1.00 97.75 94 VAL A O 1
ATOM 827 N N . GLU A 1 95 ? -16.387 -3.191 12.207 1.00 97.44 95 GLU A N 1
ATOM 828 C CA . GLU A 1 95 ? -16.923 -2.883 13.529 1.00 97.44 95 GLU A CA 1
ATOM 829 C C . GLU A 1 95 ? -15.793 -2.827 14.558 1.00 97.44 95 GLU A C 1
ATOM 831 O O . GLU A 1 95 ? -14.908 -3.688 14.584 1.00 97.44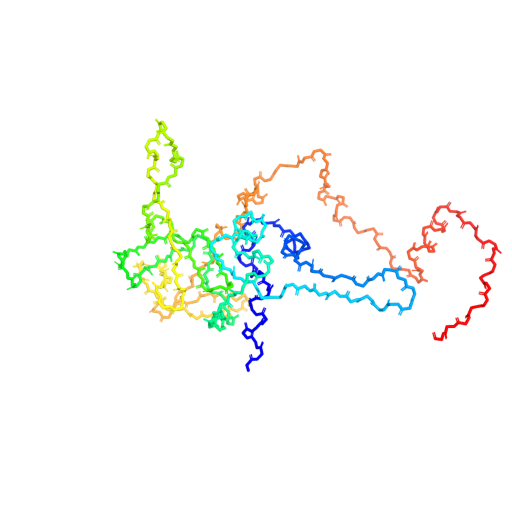 95 GLU A O 1
ATOM 836 N N . ILE A 1 96 ? -15.821 -1.802 15.411 1.00 98.00 96 ILE A N 1
ATOM 837 C CA . ILE A 1 96 ? -14.837 -1.611 16.477 1.00 98.00 96 ILE A CA 1
ATOM 838 C C . ILE A 1 96 ? -15.256 -2.404 17.717 1.00 98.00 96 ILE A C 1
ATOM 840 O O . ILE A 1 96 ? -16.333 -2.190 18.270 1.00 98.00 96 ILE A O 1
ATOM 844 N N . LEU A 1 97 ? -14.371 -3.265 18.211 1.00 97.19 97 LEU A N 1
ATOM 845 C CA . LEU A 1 97 ? -14.618 -4.104 19.387 1.00 97.19 97 LEU A CA 1
ATOM 846 C C . LEU A 1 97 ? -14.227 -3.438 20.710 1.00 97.19 97 LEU A C 1
ATOM 848 O O . LEU A 1 97 ? -14.806 -3.743 21.756 1.00 97.19 97 LEU A O 1
ATOM 852 N N . GLU A 1 98 ? -13.246 -2.536 20.681 1.00 96.12 98 GLU A N 1
ATOM 853 C CA . GLU A 1 98 ? -12.646 -1.936 21.874 1.00 96.12 98 GLU A CA 1
ATOM 854 C C . GLU A 1 98 ? -12.400 -0.431 21.712 1.00 96.12 98 GLU A C 1
ATOM 856 O O . GLU A 1 98 ? -12.177 0.075 20.616 1.00 96.12 98 GLU A O 1
ATOM 861 N N . GLY A 1 99 ? -12.387 0.292 22.835 1.00 94.81 99 GLY A N 1
ATOM 862 C CA . GLY A 1 99 ? -12.102 1.727 22.878 1.00 94.81 99 GLY A CA 1
ATOM 863 C C . GLY A 1 99 ? -13.351 2.609 22.920 1.00 94.81 99 GLY A C 1
ATOM 864 O O . GLY A 1 99 ? -14.452 2.155 23.229 1.00 94.81 99 GLY A O 1
ATOM 865 N N . LYS A 1 100 ? -13.161 3.906 22.644 1.00 94.25 100 LYS A N 1
ATOM 866 C CA . LYS A 1 100 ? -14.200 4.945 22.782 1.00 94.25 100 LYS A CA 1
ATOM 867 C C . LYS A 1 100 ? -15.399 4.724 21.855 1.00 94.25 100 LYS A C 1
ATOM 869 O O . LYS A 1 100 ? -16.523 5.044 22.223 1.00 94.25 100 LYS A O 1
ATOM 874 N N . ASP A 1 101 ? -15.145 4.192 20.665 1.00 96.50 101 ASP A N 1
ATOM 875 C CA . ASP A 1 101 ? -16.134 4.016 19.600 1.00 96.50 101 ASP A CA 1
ATOM 876 C C . ASP A 1 101 ? -16.578 2.551 19.444 1.00 96.50 101 ASP A C 1
ATOM 878 O O . ASP A 1 101 ? -16.966 2.128 18.359 1.00 96.50 101 ASP A O 1
ATOM 882 N N . LYS A 1 102 ? -16.527 1.769 20.530 1.00 96.75 102 LYS A N 1
ATOM 883 C CA . LYS A 1 102 ? -16.959 0.366 20.547 1.00 96.75 102 LYS A CA 1
ATOM 884 C C . LYS A 1 102 ? -18.395 0.199 20.025 1.00 96.75 102 LYS A C 1
ATOM 886 O O . LYS A 1 102 ? -19.290 0.947 20.412 1.00 96.75 102 LYS A O 1
ATOM 891 N N . GLY A 1 103 ? -18.600 -0.803 19.171 1.00 96.06 103 GLY A N 1
ATOM 892 C CA . GLY A 1 103 ? -19.875 -1.142 18.530 1.00 96.06 103 GLY A CA 1
ATOM 893 C C . GLY A 1 103 ? -20.237 -0.254 17.339 1.00 96.06 103 GLY A C 1
ATOM 894 O O . GLY A 1 103 ? -21.215 -0.521 16.644 1.00 96.06 103 GLY A O 1
ATOM 895 N N . LYS A 1 104 ? -19.468 0.809 17.068 1.00 97.38 104 LYS A N 1
ATOM 896 C CA . LYS A 1 104 ? -19.664 1.611 15.859 1.00 97.38 104 LYS A CA 1
ATOM 897 C C . LYS A 1 104 ? -19.022 0.927 14.664 1.00 97.38 104 LYS A C 1
ATOM 899 O O . LYS A 1 104 ? -17.991 0.260 14.777 1.00 97.38 104 LYS A O 1
ATOM 904 N N . GLN A 1 105 ? -19.632 1.162 13.510 1.00 97.56 105 GLN A N 1
ATOM 905 C CA . GLN A 1 105 ? -19.164 0.663 12.228 1.00 97.56 105 GLN A CA 1
ATOM 906 C C . GLN A 1 105 ? -18.648 1.810 11.367 1.00 97.56 105 GLN A C 1
ATOM 908 O O . GLN A 1 105 ? -19.198 2.911 11.394 1.00 97.56 105 GLN A O 1
ATOM 913 N N . GLY A 1 106 ? -17.603 1.544 10.592 1.00 97.00 106 GLY A N 1
ATOM 914 C CA . GLY A 1 106 ? -17.012 2.511 9.674 1.00 97.00 106 GLY A CA 1
ATOM 915 C C . GLY A 1 106 ? -16.318 1.828 8.503 1.00 97.00 106 GLY A C 1
ATOM 916 O O . GLY A 1 106 ? -16.254 0.600 8.435 1.00 97.00 106 GLY A O 1
ATOM 917 N N . LEU A 1 107 ? -15.818 2.631 7.567 1.00 97.88 107 LEU A N 1
ATOM 918 C CA . LEU A 1 107 ? -15.078 2.144 6.406 1.00 97.88 107 LEU A CA 1
ATOM 919 C C . LEU A 1 107 ? -13.571 2.233 6.645 1.00 97.88 107 LEU A C 1
ATOM 921 O O . LEU A 1 107 ? -13.074 3.195 7.234 1.00 97.88 107 LEU A O 1
ATOM 925 N N . VAL A 1 108 ? -12.824 1.239 6.169 1.00 98.00 108 VAL A N 1
ATOM 926 C CA . VAL A 1 108 ? -11.358 1.255 6.223 1.00 98.00 108 VAL A CA 1
ATOM 927 C C . VAL A 1 108 ? -10.813 2.286 5.232 1.00 98.00 108 VAL A C 1
ATOM 929 O O . VAL A 1 108 ? -10.943 2.128 4.019 1.00 98.00 108 VAL A O 1
ATOM 932 N N . LYS A 1 109 ? -10.148 3.320 5.746 1.00 96.50 109 LYS A N 1
ATOM 933 C CA . LYS A 1 109 ? -9.546 4.416 4.973 1.00 96.50 109 LYS A CA 1
ATOM 934 C C . LYS A 1 109 ? -8.119 4.091 4.533 1.00 96.50 109 LYS A C 1
ATOM 936 O O . LYS A 1 109 ? -7.763 4.237 3.362 1.00 96.50 109 LYS A O 1
ATOM 941 N N . GLU A 1 110 ? -7.291 3.634 5.470 1.00 96.06 110 GLU A N 1
ATOM 942 C CA . GLU A 1 110 ? -5.874 3.341 5.236 1.00 96.06 110 GLU A CA 1
ATOM 943 C C . GLU A 1 110 ? -5.415 2.072 5.951 1.00 96.06 110 GLU A C 1
ATOM 945 O O . GLU A 1 110 ? -5.922 1.721 7.015 1.00 96.06 110 GLU A O 1
ATOM 950 N N . ILE A 1 111 ? -4.412 1.409 5.371 1.00 97.12 111 ILE A N 1
ATOM 951 C CA . ILE A 1 111 ? -3.834 0.158 5.870 1.00 97.12 111 ILE A CA 1
ATOM 952 C C . ILE A 1 111 ? -2.335 0.344 6.133 1.00 97.12 111 ILE A C 1
ATOM 954 O O . ILE A 1 111 ? -1.642 1.054 5.396 1.00 97.12 111 ILE A O 1
ATOM 958 N N . TYR A 1 112 ? -1.841 -0.294 7.193 1.00 96.06 112 TYR A N 1
ATOM 959 C CA . TYR A 1 112 ? -0.439 -0.326 7.611 1.00 96.06 112 TYR A CA 1
ATOM 960 C C . TYR A 1 112 ? -0.065 -1.744 8.055 1.00 96.06 112 TYR A C 1
ATOM 962 O O . TYR A 1 112 ? -0.130 -2.097 9.238 1.00 96.06 112 TYR A O 1
ATOM 970 N N . GLN A 1 113 ? 0.331 -2.578 7.101 1.00 94.50 113 GLN A N 1
ATOM 971 C CA . GLN A 1 113 ? 0.668 -3.979 7.357 1.00 94.50 113 GLN A CA 1
ATOM 972 C C . GLN A 1 113 ? 1.920 -4.148 8.221 1.00 94.50 113 GLN A C 1
ATOM 974 O O . GLN A 1 113 ? 2.049 -5.132 8.936 1.00 94.50 113 GLN A O 1
ATOM 979 N N . GLU A 1 114 ? 2.822 -3.167 8.225 1.00 92.31 114 GLU A N 1
ATOM 980 C CA . GLU A 1 114 ? 4.064 -3.201 9.005 1.00 92.31 114 GLU A CA 1
ATOM 981 C C . GLU A 1 114 ? 3.785 -3.250 10.513 1.00 92.31 114 GLU A C 1
ATOM 983 O O . GLU A 1 114 ? 4.651 -3.630 11.299 1.00 92.31 114 GLU A O 1
ATOM 988 N N . ARG A 1 115 ? 2.584 -2.828 10.930 1.00 93.31 115 ARG A N 1
ATOM 989 C CA . ARG A 1 115 ? 2.143 -2.801 12.330 1.00 93.31 115 ARG A CA 1
ATOM 990 C C . ARG A 1 115 ? 0.794 -3.471 12.567 1.00 93.31 115 ARG A C 1
ATOM 992 O O . ARG A 1 115 ? 0.277 -3.365 13.675 1.00 93.31 115 ARG A O 1
ATOM 999 N N . ASN A 1 116 ? 0.246 -4.146 11.558 1.00 95.81 116 ASN A N 1
ATOM 1000 C CA . ASN A 1 116 ? -1.112 -4.693 11.560 1.00 95.81 116 ASN A CA 1
ATOM 1001 C C . ASN A 1 116 ? -2.175 -3.651 11.932 1.00 95.81 116 ASN A C 1
ATOM 1003 O O . ASN A 1 116 ? -3.094 -3.928 12.703 1.00 95.81 116 ASN A O 1
ATOM 1007 N N . TRP A 1 117 ? -2.023 -2.434 11.417 1.00 97.06 117 TRP A N 1
ATOM 1008 C CA . TRP A 1 117 ? -2.921 -1.330 11.712 1.00 97.06 117 TRP A CA 1
ATOM 1009 C C . TRP A 1 117 ? -3.819 -0.987 10.537 1.00 97.06 117 TRP A C 1
ATOM 1011 O O . TRP A 1 117 ? -3.421 -1.082 9.375 1.00 97.06 117 TRP A O 1
ATOM 1021 N N . ILE A 1 118 ? -5.007 -0.505 10.870 1.00 97.81 118 ILE A N 1
ATOM 1022 C CA . ILE A 1 118 ? -5.930 0.134 9.939 1.00 97.81 118 ILE A CA 1
ATOM 1023 C C . ILE A 1 118 ? -6.434 1.442 10.531 1.00 97.81 118 ILE A C 1
ATOM 1025 O O . ILE A 1 118 ? -6.519 1.594 11.748 1.00 97.81 118 ILE A O 1
ATOM 1029 N N . ILE A 1 119 ? -6.761 2.392 9.666 1.00 97.88 119 ILE A N 1
ATOM 1030 C CA . ILE A 1 119 ? -7.454 3.622 10.039 1.00 97.88 119 ILE A CA 1
ATOM 1031 C C . ILE A 1 119 ? -8.874 3.519 9.509 1.00 97.88 119 ILE A C 1
ATOM 1033 O O . ILE A 1 119 ? -9.075 3.228 8.329 1.00 97.88 119 ILE A O 1
ATOM 1037 N N . VAL A 1 120 ? -9.840 3.760 10.386 1.00 98.06 120 VAL A N 1
ATOM 1038 C CA . VAL A 1 120 ? -11.266 3.731 10.066 1.00 98.06 120 VAL A CA 1
ATOM 1039 C C . VAL A 1 120 ? -11.767 5.166 9.974 1.00 98.06 120 VAL A C 1
ATOM 1041 O O . VAL A 1 120 ? -11.427 5.998 10.813 1.00 98.06 120 VAL A O 1
ATOM 1044 N N . GLU A 1 121 ? -12.532 5.466 8.932 1.00 97.12 121 GLU A N 1
ATOM 1045 C CA . GLU A 1 121 ? -13.018 6.815 8.649 1.00 97.12 121 GLU A CA 1
ATOM 1046 C C . GLU A 1 121 ? -13.886 7.357 9.794 1.00 97.12 121 GLU A C 1
ATOM 1048 O O . GLU A 1 121 ? -14.849 6.718 10.215 1.00 97.12 121 GLU A O 1
ATOM 1053 N N . GLY A 1 122 ? -13.525 8.536 10.316 1.00 96.31 122 GLY A N 1
ATOM 1054 C CA . GLY A 1 122 ? -14.294 9.252 11.341 1.00 96.31 122 GLY A CA 1
ATOM 1055 C C . GLY A 1 122 ? -14.359 8.597 12.729 1.00 96.31 122 GLY A C 1
ATOM 1056 O O . GLY A 1 122 ? -14.982 9.163 13.629 1.00 96.31 122 GLY A O 1
ATOM 1057 N N . LEU A 1 123 ? -13.716 7.444 12.938 1.00 97.19 123 LEU A N 1
ATOM 1058 C CA . LEU A 1 123 ? -13.738 6.701 14.201 1.00 97.19 123 LEU A CA 1
ATOM 1059 C C . LEU A 1 123 ? -12.361 6.668 14.871 1.00 97.19 123 LEU A C 1
ATOM 1061 O O . LEU A 1 123 ? -11.327 6.867 14.233 1.00 97.19 123 LEU A O 1
ATOM 1065 N N . ASN A 1 124 ? -12.351 6.428 16.186 1.00 96.81 124 ASN A N 1
ATOM 1066 C CA . ASN A 1 124 ? -11.150 6.436 17.023 1.00 96.81 124 ASN A CA 1
ATOM 1067 C C . ASN A 1 124 ? -10.329 7.727 16.839 1.00 96.81 124 ASN A C 1
ATOM 1069 O O . ASN A 1 124 ? -9.124 7.707 16.584 1.00 96.81 124 ASN A O 1
ATOM 1073 N N . THR A 1 125 ? -11.003 8.875 16.906 1.00 96.69 125 THR A N 1
ATOM 1074 C CA . THR A 1 125 ? -10.398 10.173 16.595 1.00 96.69 125 THR A CA 1
ATOM 1075 C C . THR A 1 125 ? -9.791 10.850 17.819 1.00 96.69 125 THR A C 1
ATOM 1077 O O . THR A 1 125 ? -10.287 10.757 18.947 1.00 96.69 125 THR A O 1
ATOM 1080 N N . LYS A 1 126 ? -8.708 11.595 17.585 1.00 96.12 126 LYS A N 1
ATOM 1081 C CA . LYS A 1 126 ? -8.086 12.491 18.561 1.00 96.12 126 LYS A CA 1
ATOM 1082 C C . LYS A 1 126 ? -8.130 13.925 18.048 1.00 96.12 126 LYS A C 1
ATOM 1084 O O . LYS A 1 126 ? -7.845 14.185 16.884 1.00 96.12 126 LYS A O 1
ATOM 1089 N N . LEU A 1 127 ? -8.432 14.874 18.931 1.00 96.19 127 LEU A N 1
ATOM 1090 C CA . LEU A 1 127 ? -8.335 16.295 18.605 1.00 96.19 127 LEU A CA 1
ATOM 1091 C C . LEU A 1 127 ? -6.865 16.721 18.526 1.00 96.19 127 LEU A C 1
ATOM 1093 O O . LEU A 1 127 ? -6.107 16.569 19.489 1.00 96.19 127 LEU A O 1
ATOM 1097 N N . ARG A 1 128 ? -6.474 17.287 17.384 1.00 94.62 128 ARG A N 1
ATOM 1098 C CA . ARG A 1 128 ? -5.151 17.861 17.146 1.00 94.62 128 ARG A CA 1
ATOM 1099 C C . ARG A 1 128 ? -5.281 19.306 16.691 1.00 94.62 128 ARG A C 1
ATOM 1101 O O . ARG A 1 128 ? -6.013 19.614 15.760 1.00 94.62 128 ARG A O 1
ATOM 1108 N N . CYS A 1 129 ? -4.531 20.185 17.345 1.00 95.56 129 CYS A N 1
ATOM 1109 C CA . CYS A 1 129 ? -4.393 21.576 16.936 1.00 95.56 129 CYS A CA 1
ATOM 1110 C C . CYS A 1 129 ? -3.372 21.681 15.789 1.00 95.56 129 CYS A C 1
ATOM 1112 O O . CYS A 1 129 ? -2.259 21.154 15.905 1.00 95.56 129 CYS A O 1
ATOM 1114 N N . ILE A 1 130 ? -3.745 22.338 14.692 1.00 93.75 130 ILE A N 1
ATOM 1115 C CA . ILE A 1 130 ? -2.903 22.577 13.511 1.00 93.75 130 ILE A CA 1
ATOM 1116 C C . ILE A 1 130 ? -2.779 24.093 13.281 1.00 93.75 130 ILE A C 1
ATOM 1118 O O . ILE A 1 130 ? -3.637 24.864 13.708 1.00 93.75 130 ILE A O 1
ATOM 1122 N N . MET A 1 131 ? -1.691 24.513 12.623 1.00 91.38 131 MET A N 1
ATOM 1123 C CA . MET A 1 131 ? -1.396 25.909 12.254 1.00 91.38 131 MET A CA 1
ATOM 1124 C C . MET A 1 131 ? -1.327 26.871 13.447 1.00 91.38 131 MET A C 1
ATOM 1126 O O . MET A 1 131 ? -1.626 28.047 13.315 1.00 91.38 131 MET A O 1
ATOM 1130 N N . LYS A 1 132 ? -0.956 26.383 14.635 1.00 93.69 132 LYS A N 1
ATOM 1131 C CA . LYS A 1 132 ? -0.798 27.246 15.806 1.00 93.69 132 LYS A CA 1
ATOM 1132 C C . LYS A 1 132 ? 0.420 28.154 15.632 1.00 93.69 132 LYS A C 1
ATOM 1134 O O . LYS A 1 132 ? 1.544 27.656 15.635 1.00 93.69 132 LYS A O 1
ATOM 1139 N N . ASP A 1 133 ? 0.171 29.457 15.600 1.00 94.19 133 ASP A N 1
ATOM 1140 C CA . ASP A 1 133 ? 1.184 30.508 15.515 1.00 94.19 133 ASP A CA 1
ATOM 1141 C C . ASP A 1 133 ? 1.031 31.504 16.672 1.00 94.19 133 ASP A C 1
ATOM 1143 O O . ASP A 1 133 ? 0.121 31.403 17.494 1.00 94.19 133 ASP A O 1
ATOM 1147 N N . LYS A 1 134 ? 1.932 32.489 16.766 1.00 93.69 134 LYS A N 1
ATOM 1148 C CA . LYS A 1 134 ? 1.848 33.526 17.812 1.00 93.69 134 LYS A CA 1
ATOM 1149 C C . LYS A 1 134 ? 0.580 34.382 17.693 1.00 93.69 134 LYS A C 1
ATOM 1151 O O . LYS A 1 134 ? 0.020 34.764 18.713 1.00 93.69 134 LYS A O 1
ATOM 1156 N N . ASN A 1 135 ? 0.131 34.644 16.463 1.00 95.31 135 ASN A N 1
ATOM 1157 C CA . ASN A 1 135 ? -1.012 35.519 16.169 1.00 95.31 135 ASN A CA 1
ATOM 1158 C C . ASN A 1 135 ? -2.311 34.748 15.890 1.00 95.31 135 ASN A C 1
ATOM 1160 O O . ASN A 1 135 ? -3.368 35.361 15.777 1.00 95.31 135 ASN A O 1
ATOM 1164 N N . TYR A 1 136 ? -2.245 33.420 15.758 1.00 94.62 136 TYR A N 1
ATOM 1165 C CA . TYR A 1 136 ? -3.398 32.583 15.447 1.00 94.62 136 TYR A CA 1
ATOM 1166 C C . TYR A 1 136 ? -3.480 31.418 16.442 1.00 94.62 136 TYR A C 1
ATOM 1168 O O . TYR A 1 136 ? -2.540 30.620 16.517 1.00 94.62 136 TYR A O 1
ATOM 1176 N N . PRO A 1 137 ? -4.593 31.272 17.190 1.00 90.19 137 PRO A N 1
ATOM 1177 C CA . PRO A 1 137 ? -4.717 30.258 18.241 1.00 90.19 137 PRO A CA 1
ATOM 1178 C C . PRO A 1 137 ? -4.660 28.808 17.723 1.00 90.19 137 PRO A C 1
ATOM 1180 O O . PRO A 1 137 ? -4.485 27.886 18.524 1.00 90.19 137 PRO A O 1
ATOM 1183 N N . GLY A 1 138 ? -4.740 28.606 16.403 1.00 95.06 138 GLY A N 1
ATOM 1184 C CA . GLY A 1 138 ? -4.744 27.303 15.746 1.00 95.06 138 GLY A CA 1
ATOM 1185 C C . GLY A 1 138 ? -6.161 26.766 15.538 1.00 95.06 138 GLY A C 1
ATOM 1186 O O . GLY A 1 138 ? -7.109 27.179 16.204 1.00 95.06 138 GLY A O 1
ATOM 1187 N N . THR A 1 139 ? -6.309 25.819 14.614 1.00 96.69 139 THR A N 1
ATOM 1188 C CA . THR A 1 139 ? -7.581 25.123 14.360 1.00 96.69 139 THR A CA 1
ATOM 1189 C C . THR A 1 139 ? -7.508 23.708 14.916 1.00 96.69 139 THR A C 1
ATOM 1191 O O . THR A 1 139 ? -6.508 23.015 14.715 1.00 96.69 139 THR A O 1
ATOM 1194 N N . PHE A 1 140 ? -8.559 23.249 15.596 1.00 96.06 140 PHE A N 1
ATOM 1195 C CA . PHE A 1 140 ? -8.661 21.855 16.024 1.00 96.06 140 PHE A CA 1
ATOM 1196 C C . PHE A 1 140 ? -9.297 21.003 14.932 1.00 96.06 140 PHE A C 1
ATOM 1198 O O . PHE A 1 140 ? -10.377 21.315 14.441 1.00 96.06 140 PHE A O 1
ATOM 1205 N N . ILE A 1 141 ? -8.626 19.911 14.584 1.00 96.12 141 ILE A N 1
ATOM 1206 C CA . ILE A 1 141 ? -9.097 18.915 13.625 1.00 96.12 141 ILE A CA 1
ATOM 1207 C C . ILE A 1 141 ? -9.140 17.558 14.327 1.00 96.12 141 ILE A C 1
ATOM 1209 O O . ILE A 1 141 ? -8.312 17.262 15.195 1.00 96.12 141 ILE A O 1
ATOM 1213 N N . GLN A 1 142 ? -10.131 16.744 13.977 1.00 96.38 142 GLN A N 1
ATOM 1214 C CA . GLN A 1 142 ? -10.202 15.352 14.401 1.00 96.38 142 GLN A CA 1
ATOM 1215 C C . GLN A 1 142 ? -9.294 14.513 13.497 1.00 96.38 142 GLN A C 1
ATOM 1217 O O . GLN A 1 142 ? -9.529 14.411 12.299 1.00 96.38 142 GLN A O 1
ATOM 1222 N N . GLU A 1 143 ? -8.236 13.946 14.072 1.00 96.00 143 GLU A N 1
ATOM 1223 C CA . GLU A 1 143 ? -7.299 13.056 13.384 1.00 96.00 143 GLU A CA 1
ATOM 1224 C C . GLU A 1 143 ? -7.601 11.609 13.786 1.00 96.00 143 GLU A C 1
ATOM 1226 O O . GLU A 1 143 ? -7.546 11.264 14.974 1.00 96.00 143 GLU A O 1
ATOM 1231 N N . GLU A 1 144 ? -7.923 10.764 12.808 1.00 96.88 144 GLU A N 1
ATOM 1232 C CA . GLU A 1 144 ? -8.203 9.347 13.043 1.00 96.88 144 GLU A CA 1
ATOM 1233 C C . GLU A 1 144 ? -6.940 8.620 13.530 1.00 96.88 144 GLU A C 1
ATOM 1235 O O . GLU A 1 144 ? -5.827 8.892 13.072 1.00 96.88 144 GLU A O 1
ATOM 1240 N N . GLN A 1 145 ? -7.091 7.712 14.494 1.00 97.25 145 GLN A N 1
ATOM 1241 C CA . GLN A 1 145 ? -5.979 6.945 15.057 1.00 97.25 145 GLN A CA 1
ATOM 1242 C C . GLN A 1 145 ? -6.034 5.479 14.608 1.00 97.25 145 GLN A C 1
ATOM 1244 O O . GLN A 1 145 ? -7.120 4.921 14.433 1.00 97.25 145 GLN A O 1
ATOM 1249 N N . PRO A 1 146 ? -4.869 4.827 14.446 1.00 97.38 146 PRO A N 1
ATOM 1250 C CA . PRO A 1 146 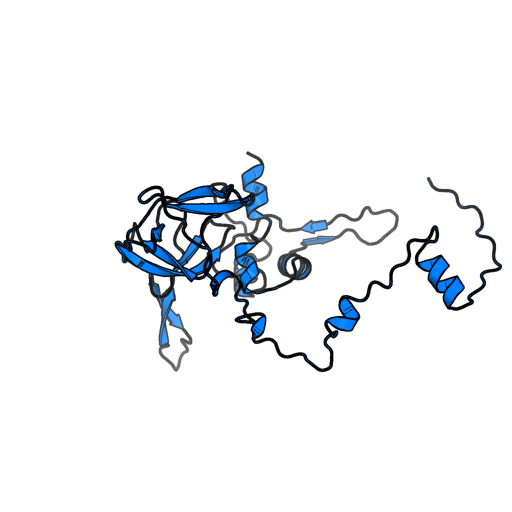? -4.801 3.448 13.998 1.00 97.38 146 PRO A CA 1
ATOM 1251 C C . PRO A 1 146 ? -5.401 2.497 15.035 1.00 97.38 146 PRO A C 1
ATOM 1253 O O . PRO A 1 146 ? -5.199 2.661 16.240 1.00 97.38 146 PRO A O 1
ATOM 1256 N N . LEU A 1 147 ? -6.081 1.472 14.537 1.00 97.50 147 LEU A N 1
ATOM 1257 C CA . LEU A 1 147 ? -6.612 0.349 15.297 1.00 97.50 147 LEU A CA 1
ATOM 1258 C C . LEU A 1 147 ? -5.877 -0.932 14.908 1.00 97.50 147 LEU A C 1
ATOM 1260 O O . LEU A 1 147 ? -5.493 -1.114 13.750 1.00 97.50 147 LEU A O 1
ATOM 1264 N N . LEU A 1 148 ? -5.672 -1.816 15.883 1.00 97.19 148 LEU A N 1
ATOM 1265 C CA . LEU A 1 148 ? -5.038 -3.111 15.672 1.00 97.19 148 LEU A CA 1
ATOM 1266 C C . LEU A 1 148 ? -6.034 -4.106 15.074 1.00 97.19 148 LEU A C 1
ATOM 1268 O O . LEU A 1 148 ? -7.085 -4.383 15.647 1.00 97.19 148 LEU A O 1
ATOM 1272 N N . VAL A 1 149 ? -5.656 -4.685 13.941 1.00 96.06 149 VAL A N 1
ATOM 1273 C CA . VAL A 1 149 ? -6.511 -5.582 13.160 1.00 96.06 149 VAL A CA 1
ATOM 1274 C C . VAL A 1 149 ? -6.798 -6.909 13.870 1.00 96.06 149 VAL A C 1
ATOM 1276 O O . VAL A 1 149 ? -7.853 -7.493 13.663 1.00 96.06 149 VAL A O 1
ATOM 1279 N N . THR A 1 150 ? -5.878 -7.401 14.703 1.00 93.75 150 THR A N 1
ATOM 1280 C CA . THR A 1 150 ? -6.002 -8.740 15.301 1.00 93.75 150 THR A CA 1
ATOM 1281 C C . THR A 1 150 ? -6.974 -8.808 16.476 1.00 93.75 150 THR A C 1
ATOM 1283 O O . THR A 1 150 ? -7.545 -9.869 16.710 1.00 93.75 150 THR A O 1
ATOM 1286 N N . SER A 1 151 ? -7.200 -7.702 17.193 1.00 94.94 151 SER A N 1
ATOM 1287 C CA . SER A 1 151 ? -8.036 -7.702 18.403 1.00 94.94 151 SER A CA 1
ATOM 1288 C C . SER A 1 151 ? -9.094 -6.603 18.470 1.00 94.94 151 SER A C 1
ATOM 1290 O O . SER A 1 151 ? -10.119 -6.799 19.114 1.00 94.94 151 SER A O 1
ATOM 1292 N N . GLN A 1 152 ? -8.883 -5.451 17.828 1.00 97.12 152 GLN A N 1
ATOM 1293 C CA . GLN A 1 152 ? -9.731 -4.274 18.059 1.00 97.12 152 GLN A CA 1
ATOM 1294 C C . GLN A 1 152 ? -10.828 -4.103 17.012 1.00 97.12 152 GLN A C 1
ATOM 1296 O O . GLN A 1 152 ? -11.718 -3.274 17.203 1.00 97.12 152 GLN A O 1
ATOM 1301 N N . VAL A 1 153 ? -10.764 -4.845 15.904 1.00 97.50 153 VAL A N 1
ATOM 1302 C CA . VAL A 1 153 ? -11.643 -4.648 14.751 1.00 97.50 153 VAL A CA 1
ATOM 1303 C C . VAL A 1 153 ? -12.049 -5.984 14.135 1.00 97.50 153 VAL A C 1
ATOM 1305 O O . VAL A 1 153 ? -11.241 -6.904 14.045 1.00 97.50 153 VAL A O 1
ATOM 1308 N N . GLN A 1 154 ? -13.294 -6.073 13.671 1.00 96.88 154 GLN A N 1
ATOM 1309 C CA . GLN A 1 154 ? -13.807 -7.187 12.868 1.00 96.88 154 GLN A CA 1
ATOM 1310 C C . GLN A 1 154 ? -14.444 -6.673 11.579 1.00 96.88 154 GLN A C 1
ATOM 1312 O O . GLN A 1 154 ? -14.919 -5.539 11.533 1.00 96.88 154 GLN A O 1
ATOM 1317 N N . LEU A 1 155 ? -14.463 -7.497 10.526 1.00 97.25 155 LEU A N 1
ATOM 1318 C CA . LEU A 1 155 ? -15.262 -7.168 9.345 1.00 97.25 155 LEU A CA 1
ATOM 1319 C C . LEU A 1 155 ? -16.742 -7.366 9.655 1.00 97.25 155 LEU A C 1
ATOM 1321 O O . LEU A 1 155 ? -17.133 -8.252 10.416 1.00 97.25 155 LEU A O 1
ATOM 1325 N N . VAL A 1 156 ? -17.556 -6.551 9.005 1.00 96.75 156 VAL A N 1
ATOM 1326 C CA . VAL A 1 156 ? -19.008 -6.643 9.066 1.00 96.75 156 VAL A CA 1
ATOM 1327 C C . VAL A 1 156 ? -19.499 -7.487 7.900 1.00 96.75 156 VAL A C 1
ATOM 1329 O O . VAL A 1 156 ? -19.124 -7.252 6.750 1.00 96.75 156 VAL A O 1
ATOM 1332 N N . ASP A 1 157 ? -20.356 -8.459 8.194 1.00 95.81 157 ASP A N 1
ATOM 1333 C CA . ASP A 1 157 ? -21.027 -9.229 7.154 1.00 95.81 157 ASP A CA 1
ATOM 1334 C C . ASP A 1 157 ? -22.069 -8.340 6.451 1.00 95.81 157 ASP A C 1
ATOM 1336 O O . ASP A 1 157 ? -22.920 -7.742 7.119 1.00 95.81 157 ASP A O 1
ATOM 1340 N N . PRO A 1 158 ? -22.035 -8.217 5.112 1.00 93.31 158 PRO A N 1
ATOM 1341 C CA . PRO A 1 158 ? -22.975 -7.365 4.385 1.00 93.31 158 PRO A CA 1
ATOM 1342 C C . PRO A 1 158 ? -24.436 -7.816 4.517 1.00 93.31 158 PRO A C 1
ATOM 1344 O O . PRO A 1 158 ? -25.337 -7.038 4.216 1.00 93.31 158 PRO A O 1
ATOM 1347 N N . SER A 1 159 ? -24.684 -9.053 4.944 1.00 93.44 159 SER A N 1
ATOM 1348 C CA . SER A 1 159 ? -26.017 -9.654 4.909 1.00 93.44 159 SER A CA 1
ATOM 1349 C C . SER A 1 159 ? -26.891 -9.305 6.108 1.00 93.44 159 SER A C 1
ATOM 1351 O O . SER A 1 159 ? -28.110 -9.261 5.989 1.00 93.44 159 SER A O 1
ATOM 1353 N N . ASP A 1 160 ? -26.281 -9.102 7.268 1.00 93.12 160 ASP A N 1
ATOM 1354 C CA . ASP A 1 160 ? -26.968 -8.821 8.536 1.00 93.12 160 ASP A CA 1
ATOM 1355 C C . ASP A 1 160 ? -26.327 -7.669 9.320 1.00 93.12 160 ASP A C 1
ATOM 1357 O O . ASP A 1 160 ? -26.809 -7.305 10.391 1.00 93.12 160 ASP A O 1
ATOM 1361 N N . MET A 1 161 ? -25.267 -7.073 8.769 1.00 94.38 161 MET A N 1
ATOM 1362 C CA . MET A 1 161 ? -24.560 -5.927 9.321 1.00 94.38 161 MET A CA 1
ATOM 1363 C C . MET A 1 161 ? -24.024 -6.142 10.739 1.00 94.38 161 MET A C 1
ATOM 1365 O O . MET A 1 161 ? -23.940 -5.187 11.505 1.00 94.38 161 MET A O 1
ATOM 1369 N N . GLN A 1 162 ? -23.626 -7.364 11.094 1.00 94.69 162 GLN A N 1
ATOM 1370 C CA . GLN A 1 162 ? -22.951 -7.639 12.367 1.00 94.69 162 GLN A CA 1
ATOM 1371 C C . GLN A 1 162 ? -21.486 -8.032 12.150 1.00 94.69 162 GLN A C 1
ATOM 1373 O O . GLN A 1 162 ? -21.142 -8.652 11.136 1.00 94.69 162 GLN A O 1
ATOM 1378 N N . GLY A 1 163 ? -20.622 -7.699 13.114 1.00 94.88 163 GLY A N 1
ATOM 1379 C CA . GLY A 1 163 ? -19.233 -8.149 13.162 1.00 94.88 163 GLY A CA 1
ATOM 1380 C C . GLY A 1 163 ? -19.100 -9.674 13.079 1.00 94.88 163 GLY A C 1
ATOM 1381 O O . GLY A 1 163 ? -19.869 -10.431 13.680 1.00 94.88 163 GLY A O 1
ATOM 1382 N N . THR A 1 164 ? -18.137 -10.142 12.285 1.00 96.00 164 THR A N 1
ATOM 1383 C CA . THR A 1 164 ? -17.880 -11.570 12.060 1.00 96.00 164 THR A CA 1
ATOM 1384 C C . THR A 1 164 ? -16.398 -11.883 11.960 1.00 96.00 164 THR A C 1
ATOM 1386 O O . THR A 1 164 ? -15.580 -11.068 11.530 1.00 96.00 164 THR A O 1
ATOM 1389 N N . GLN A 1 165 ? -16.055 -13.112 12.346 1.00 95.19 165 GLN A N 1
ATOM 1390 C CA . GLN A 1 165 ? -14.763 -13.705 12.027 1.00 95.19 165 GLN A CA 1
ATOM 1391 C C . GLN A 1 165 ? -14.772 -14.274 10.608 1.00 95.19 165 GLN A C 1
ATOM 1393 O O . GLN A 1 165 ? -15.817 -14.687 10.096 1.00 95.19 165 GLN A O 1
ATOM 1398 N N . ILE A 1 166 ? -13.594 -14.304 9.988 1.00 95.81 166 ILE A N 1
ATOM 1399 C CA . ILE A 1 166 ? -13.430 -14.653 8.578 1.00 95.81 166 ILE A CA 1
ATOM 1400 C C . ILE A 1 166 ? -12.448 -15.785 8.408 1.00 95.81 166 ILE A C 1
ATOM 1402 O O . ILE A 1 166 ? -11.401 -15.826 9.051 1.00 95.81 166 ILE A O 1
ATOM 1406 N N . GLU A 1 167 ? -12.765 -16.628 7.439 1.00 95.31 167 GLU A N 1
ATOM 1407 C CA . GLU A 1 167 ? -11.869 -17.630 6.903 1.00 95.31 167 GLU A CA 1
ATOM 1408 C C . GLU A 1 167 ? -11.690 -17.411 5.397 1.00 95.31 167 GLU A C 1
ATOM 1410 O O . GLU A 1 167 ? -12.626 -17.039 4.686 1.00 95.31 167 GLU A O 1
ATOM 1415 N N . TRP A 1 168 ? -10.479 -17.636 4.896 1.00 95.38 168 TRP A N 1
ATOM 1416 C CA . TRP A 1 168 ? -10.235 -17.679 3.460 1.00 95.38 168 TRP A CA 1
ATOM 1417 C C . TRP A 1 168 ? -10.511 -19.085 2.930 1.00 95.38 168 TRP A C 1
ATOM 1419 O O . TRP A 1 168 ? -9.894 -20.043 3.393 1.00 95.38 168 TRP A O 1
ATOM 1429 N N . ARG A 1 169 ? -11.379 -19.208 1.923 1.00 95.56 169 ARG A N 1
ATOM 1430 C CA . ARG A 1 169 ? -11.630 -20.467 1.204 1.00 95.56 169 ARG A CA 1
ATOM 1431 C C . ARG A 1 169 ? -11.511 -20.261 -0.302 1.00 95.56 169 ARG A C 1
ATOM 1433 O O . ARG A 1 169 ? -11.527 -19.131 -0.784 1.00 95.56 169 ARG A O 1
ATOM 1440 N N . TYR A 1 170 ? -11.376 -21.357 -1.034 1.00 95.88 170 TYR A N 1
ATOM 1441 C CA . TYR A 1 170 ? -11.384 -21.352 -2.493 1.00 95.88 170 TYR A CA 1
ATOM 1442 C C . TYR A 1 170 ? -12.787 -21.679 -3.002 1.00 95.88 170 TYR A C 1
ATOM 1444 O O . TYR A 1 170 ? -13.448 -22.564 -2.457 1.00 95.88 170 TYR A O 1
ATOM 1452 N N . LYS A 1 171 ? -13.239 -20.950 -4.023 1.00 94.50 171 LYS A N 1
ATOM 1453 C CA . LYS A 1 171 ? -14.419 -21.320 -4.812 1.00 94.50 171 LYS A CA 1
ATOM 1454 C C . LYS A 1 171 ? -14.101 -22.491 -5.742 1.00 94.50 171 LYS A C 1
ATOM 1456 O O . LYS A 1 171 ? -12.937 -22.826 -5.952 1.00 94.50 171 LYS A O 1
ATOM 1461 N N . GLU A 1 172 ? -15.144 -23.039 -6.358 1.00 93.94 172 GLU A N 1
ATOM 1462 C CA . GLU A 1 172 ? -15.035 -24.033 -7.434 1.00 93.94 172 GLU A CA 1
ATOM 1463 C C . GLU A 1 172 ? -14.211 -23.507 -8.624 1.00 93.94 172 GLU A C 1
ATOM 1465 O O . GLU A 1 172 ? -13.421 -24.252 -9.195 1.00 93.94 172 GLU A O 1
ATOM 1470 N N . ASP A 1 173 ? -14.282 -22.199 -8.902 1.00 93.00 173 ASP A N 1
ATOM 1471 C CA . ASP A 1 173 ? -13.507 -21.522 -9.956 1.00 93.00 173 ASP A CA 1
ATOM 1472 C C . ASP A 1 173 ? -12.003 -21.375 -9.635 1.00 93.00 173 ASP A C 1
ATOM 1474 O O . ASP A 1 173 ? -11.227 -20.883 -10.451 1.00 93.00 173 ASP A O 1
ATOM 1478 N N . GLY A 1 174 ? -11.574 -21.739 -8.420 1.00 94.50 174 GLY A N 1
ATOM 1479 C CA . GLY A 1 174 ? -10.200 -21.551 -7.940 1.00 94.50 174 GLY A CA 1
ATOM 1480 C C . GLY A 1 174 ? -9.899 -20.153 -7.383 1.00 94.50 174 GLY A C 1
ATOM 1481 O O . GLY A 1 174 ? -8.798 -19.909 -6.886 1.00 94.50 174 GLY A O 1
ATOM 1482 N N . GLU A 1 175 ? -10.865 -19.232 -7.395 1.00 94.12 175 GLU A N 1
ATOM 1483 C CA . GLU A 1 175 ? -10.721 -17.916 -6.765 1.00 94.12 175 GLU A CA 1
ATOM 1484 C C . GLU A 1 175 ? -10.708 -18.018 -5.233 1.00 94.12 175 GLU A C 1
ATOM 1486 O O . GLU A 1 175 ? -11.587 -18.633 -4.621 1.00 94.12 175 GLU A O 1
ATOM 1491 N N . LYS A 1 176 ? -9.739 -17.355 -4.591 1.00 94.69 176 LYS A N 1
ATOM 1492 C CA . LYS A 1 176 ? -9.658 -17.261 -3.127 1.00 94.69 176 LYS A CA 1
ATOM 1493 C C . LYS A 1 176 ? -10.587 -16.151 -2.630 1.00 94.69 176 LYS A C 1
ATOM 1495 O O . LYS A 1 176 ? -10.409 -14.987 -2.983 1.00 94.69 176 LYS A O 1
ATOM 1500 N N . VAL A 1 177 ? -11.548 -16.493 -1.774 1.00 95.62 177 VAL A N 1
ATOM 1501 C CA . VAL A 1 177 ? -12.543 -15.559 -1.229 1.00 95.62 177 VAL A CA 1
ATOM 1502 C C . VAL A 1 177 ? -12.637 -15.614 0.289 1.00 95.62 177 VAL A C 1
ATOM 1504 O O . VAL A 1 177 ? -12.315 -16.619 0.924 1.00 95.62 177 VAL A O 1
ATOM 1507 N N . ARG A 1 178 ? -13.083 -14.503 0.878 1.00 96.19 178 ARG A N 1
ATOM 1508 C CA . ARG A 1 178 ? -13.348 -14.386 2.315 1.00 96.19 178 ARG A CA 1
ATOM 1509 C C . ARG A 1 178 ? -14.752 -14.888 2.606 1.00 96.19 178 ARG A C 1
ATOM 1511 O O . ARG A 1 178 ? -15.693 -14.448 1.949 1.00 96.19 178 ARG A O 1
ATOM 1518 N N . ILE A 1 179 ? -14.897 -15.756 3.597 1.00 96.00 179 ILE A N 1
ATOM 1519 C CA . ILE A 1 179 ? -16.185 -16.288 4.041 1.00 96.00 179 ILE A CA 1
ATOM 1520 C C . ILE A 1 179 ? -16.414 -15.908 5.502 1.00 96.00 179 ILE A C 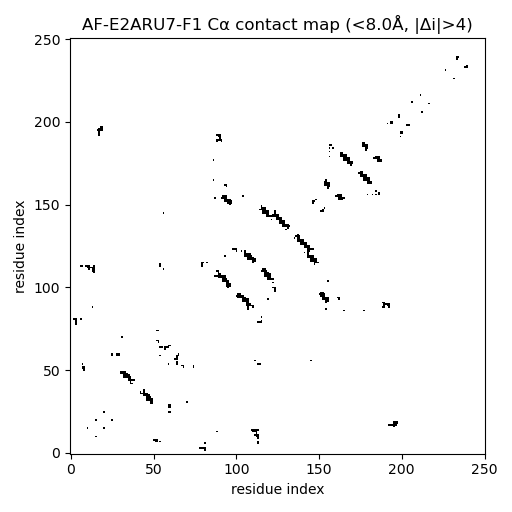1
ATOM 1522 O O . ILE A 1 179 ? -15.529 -16.064 6.343 1.00 96.00 179 ILE A O 1
ATOM 1526 N N . SER A 1 180 ? -17.614 -15.409 5.785 1.00 97.00 180 SER A N 1
ATOM 1527 C CA . SER A 1 180 ? -18.124 -15.153 7.130 1.00 97.00 180 SER A CA 1
ATOM 1528 C C . SER A 1 180 ? -18.335 -16.477 7.858 1.00 97.00 180 SER A C 1
ATOM 1530 O O . SER A 1 180 ? -19.105 -17.320 7.403 1.00 97.00 180 SER A O 1
ATOM 1532 N N . LEU A 1 181 ? -17.694 -16.666 9.012 1.00 95.19 181 LEU A N 1
ATOM 1533 C CA . LEU A 1 181 ? -17.904 -17.866 9.830 1.00 95.19 181 LEU A CA 1
ATOM 1534 C C . LEU A 1 181 ? -19.303 -17.914 10.460 1.00 95.19 181 LEU A C 1
ATOM 1536 O O . LEU A 1 181 ? -19.771 -18.989 10.822 1.00 95.19 181 LEU A O 1
ATOM 1540 N N . ARG A 1 182 ? -19.977 -16.764 10.586 1.00 93.88 182 ARG A N 1
ATOM 1541 C CA . ARG A 1 182 ? -21.297 -16.677 11.222 1.00 93.88 182 ARG A CA 1
ATOM 1542 C C . ARG A 1 182 ? -22.430 -17.041 10.264 1.00 93.88 182 ARG A C 1
ATOM 1544 O O . ARG A 1 182 ? -23.320 -17.786 10.652 1.00 93.88 182 ARG A O 1
ATOM 1551 N N . THR A 1 183 ? -22.405 -16.532 9.030 1.00 94.00 183 THR A N 1
ATOM 1552 C CA . THR A 1 183 ? -23.472 -16.779 8.036 1.00 94.00 183 THR A CA 1
ATOM 1553 C C . THR A 1 183 ? -23.070 -17.756 6.933 1.00 94.00 183 THR A C 1
ATOM 1555 O O . THR A 1 183 ? -23.924 -18.188 6.162 1.00 94.00 183 THR A O 1
ATOM 1558 N N . GLY A 1 184 ? -21.779 -18.068 6.802 1.00 93.69 184 GLY A N 1
ATOM 1559 C CA . GLY A 1 184 ? -21.242 -18.838 5.681 1.00 93.69 184 GLY A CA 1
ATOM 1560 C C . GLY A 1 184 ? -21.215 -18.077 4.351 1.00 93.69 184 GLY A C 1
ATOM 1561 O O . GLY A 1 184 ? -20.879 -18.670 3.328 1.00 93.69 184 GLY A O 1
ATOM 1562 N N . ARG A 1 185 ? -21.565 -16.783 4.324 1.00 94.31 185 ARG A N 1
ATOM 1563 C CA . ARG A 1 185 ? -21.606 -15.988 3.089 1.00 94.31 185 ARG A CA 1
ATOM 1564 C C . ARG A 1 185 ? -20.251 -15.392 2.733 1.00 94.31 185 ARG A C 1
ATOM 1566 O O . ARG A 1 185 ? -19.395 -15.164 3.586 1.00 94.31 185 ARG A O 1
ATOM 1573 N N . ILE A 1 186 ? -20.075 -15.128 1.443 1.00 95.31 186 ILE A N 1
ATOM 1574 C CA . ILE A 1 186 ? -18.860 -14.525 0.900 1.00 95.31 186 ILE A CA 1
ATOM 1575 C C . ILE A 1 186 ? -18.863 -13.021 1.190 1.00 95.31 186 ILE A C 1
ATOM 1577 O O . ILE A 1 186 ? -19.830 -12.328 0.879 1.00 95.31 186 ILE A O 1
ATOM 1581 N N . ILE A 1 187 ? -17.755 -12.516 1.731 1.00 95.44 187 ILE A N 1
ATOM 1582 C CA . ILE A 1 187 ? -17.499 -11.084 1.897 1.00 95.44 187 ILE A CA 1
ATOM 1583 C C . ILE A 1 187 ? -16.608 -10.633 0.729 1.00 95.44 187 ILE A C 1
ATOM 1585 O O . ILE A 1 187 ? -15.395 -10.892 0.746 1.00 95.44 187 ILE A O 1
ATOM 1589 N N . PRO A 1 188 ? -17.177 -9.984 -0.305 1.00 94.00 188 PRO A N 1
ATOM 1590 C CA . PRO A 1 188 ? -16.410 -9.571 -1.474 1.00 94.00 188 PRO A CA 1
ATOM 1591 C C . PRO A 1 188 ? -15.358 -8.533 -1.086 1.00 94.00 188 PRO A C 1
ATOM 1593 O O . PRO A 1 188 ? -15.517 -7.800 -0.110 1.00 94.00 188 PRO A O 1
ATOM 1596 N N . VAL A 1 189 ? -14.265 -8.473 -1.842 1.00 94.69 189 VAL A N 1
ATOM 1597 C CA . VAL A 1 189 ? -13.301 -7.377 -1.717 1.00 94.69 189 VAL A CA 1
ATOM 1598 C C . VAL A 1 189 ? -13.945 -6.105 -2.296 1.00 94.69 189 VAL A C 1
ATOM 1600 O O . VAL A 1 189 ? -14.474 -6.160 -3.406 1.00 94.69 189 VAL A O 1
ATOM 1603 N N . PRO A 1 190 ? -13.954 -4.970 -1.575 1.00 94.75 190 PRO A N 1
ATOM 1604 C CA . PRO A 1 190 ? -14.559 -3.737 -2.058 1.00 94.75 190 PRO A CA 1
ATOM 1605 C C . PRO A 1 190 ? -13.848 -3.206 -3.300 1.00 94.75 190 PRO A C 1
ATOM 1607 O O . PRO A 1 190 ? -12.617 -3.216 -3.370 1.00 94.75 190 PRO A O 1
ATOM 1610 N N . VAL A 1 191 ? -14.617 -2.629 -4.225 1.00 93.06 191 VAL A N 1
ATOM 1611 C CA . VAL A 1 191 ? -14.084 -1.944 -5.420 1.00 93.06 191 VAL A CA 1
ATOM 1612 C C . VAL A 1 191 ? -13.144 -0.797 -5.025 1.00 93.06 191 VAL A C 1
ATOM 1614 O O . VAL A 1 191 ? -12.129 -0.569 -5.671 1.00 93.06 191 VAL A O 1
ATOM 1617 N N . ALA A 1 192 ? -13.406 -0.146 -3.886 1.00 93.06 192 ALA A N 1
ATOM 1618 C CA . ALA A 1 192 ? -12.552 0.906 -3.330 1.00 93.06 192 ALA A CA 1
ATOM 1619 C C . ALA A 1 192 ? -11.121 0.444 -2.974 1.00 93.06 192 ALA A C 1
ATOM 1621 O O . ALA A 1 192 ? -10.241 1.269 -2.734 1.00 93.06 192 ALA A O 1
ATOM 1622 N N . SER A 1 193 ? -10.861 -0.865 -2.935 1.00 93.62 193 SER A N 1
ATOM 1623 C CA . SER A 1 193 ? -9.511 -1.410 -2.745 1.00 93.62 193 SER A CA 1
ATOM 1624 C C . SER A 1 193 ? -8.634 -1.337 -4.000 1.00 93.62 193 SER A C 1
ATOM 1626 O O . SER A 1 193 ? -7.408 -1.447 -3.899 1.00 93.62 193 SER A O 1
ATOM 1628 N N . GLU A 1 194 ? -9.256 -1.174 -5.168 1.00 92.44 194 GLU A N 1
ATOM 1629 C CA . GLU A 1 194 ? -8.596 -0.999 -6.464 1.00 92.44 194 GLU A CA 1
ATOM 1630 C C . GLU A 1 194 ? -8.314 0.477 -6.764 1.00 92.44 194 GLU A C 1
ATOM 1632 O O . GLU A 1 194 ? -7.518 0.787 -7.649 1.00 92.44 194 GLU A O 1
ATOM 1637 N N . GLU A 1 195 ? -8.930 1.387 -6.005 1.00 93.69 195 GLU A N 1
ATOM 1638 C CA . GLU A 1 195 ? -8.670 2.817 -6.103 1.00 93.69 195 GLU A CA 1
ATOM 1639 C C . GLU A 1 195 ? -7.210 3.136 -5.768 1.00 93.69 195 GLU A C 1
ATOM 1641 O O . GLU A 1 195 ? -6.597 2.583 -4.849 1.00 93.69 195 GLU A O 1
ATOM 1646 N N . THR A 1 196 ? -6.676 4.112 -6.491 1.00 93.62 196 THR A N 1
ATOM 1647 C CA . THR A 1 196 ? -5.365 4.710 -6.254 1.00 93.62 196 THR A CA 1
ATOM 1648 C C . THR A 1 196 ? -5.522 6.207 -6.003 1.00 93.62 196 THR A C 1
ATOM 1650 O O . THR A 1 196 ? -6.591 6.778 -6.218 1.00 93.62 196 THR A O 1
ATOM 1653 N N . VAL A 1 197 ? -4.457 6.861 -5.536 1.00 91.75 197 VAL A N 1
ATOM 1654 C CA . VAL A 1 197 ? -4.419 8.323 -5.369 1.00 91.75 197 VAL A CA 1
ATOM 1655 C C . VAL A 1 197 ? -4.739 9.033 -6.687 1.00 91.75 197 VAL A C 1
ATOM 1657 O O . VAL A 1 197 ? -5.449 10.037 -6.676 1.00 91.75 197 VAL A O 1
ATOM 1660 N N . ASP A 1 198 ? -4.248 8.493 -7.802 1.00 89.88 198 ASP A N 1
ATOM 1661 C CA . ASP A 1 198 ? -4.375 9.109 -9.121 1.00 89.88 198 ASP A CA 1
ATOM 1662 C C . ASP A 1 198 ? -5.695 8.731 -9.810 1.00 89.88 198 ASP A C 1
ATOM 1664 O O . ASP A 1 198 ? -6.342 9.571 -10.438 1.00 89.88 198 ASP A O 1
ATOM 1668 N N . TYR A 1 199 ? -6.125 7.472 -9.671 1.00 90.38 199 TYR A N 1
ATOM 1669 C CA . TYR A 1 199 ? -7.261 6.920 -10.408 1.00 90.38 199 TYR A CA 1
ATOM 1670 C C . TYR A 1 199 ? -8.280 6.254 -9.488 1.00 90.38 199 TYR A C 1
ATOM 1672 O O . TYR A 1 199 ? -7.956 5.338 -8.732 1.00 90.38 199 TYR A O 1
ATOM 1680 N N . LYS A 1 200 ? -9.550 6.651 -9.634 1.00 89.69 200 LYS A N 1
ATOM 1681 C CA . LYS A 1 200 ? -10.683 5.999 -8.954 1.00 89.69 200 LYS A CA 1
ATOM 1682 C C . LYS A 1 200 ? -11.065 4.669 -9.599 1.00 89.69 200 LYS A C 1
ATOM 1684 O O . LYS A 1 200 ? -11.336 3.695 -8.920 1.00 89.69 200 LYS A O 1
ATOM 1689 N N . SER A 1 201 ? -11.126 4.626 -10.927 1.00 89.38 201 SER A N 1
ATOM 1690 C CA . SER A 1 201 ? -11.374 3.380 -11.649 1.00 89.38 201 SER A CA 1
ATOM 1691 C C . SER A 1 201 ? -10.694 3.413 -13.005 1.00 89.38 201 SER A C 1
ATOM 1693 O O . SER A 1 201 ? -10.584 4.471 -13.629 1.00 89.38 201 SER A O 1
ATOM 1695 N N . GLN A 1 202 ? -10.286 2.241 -13.482 1.00 88.50 202 GLN A N 1
ATOM 1696 C CA . GLN A 1 202 ? -9.641 2.084 -14.784 1.00 88.50 202 GLN A CA 1
ATOM 1697 C C . GLN A 1 202 ? -10.525 2.590 -15.937 1.00 88.50 202 GLN A C 1
ATOM 1699 O O . GLN A 1 202 ? -10.025 3.149 -16.904 1.00 88.50 202 GLN A O 1
ATOM 1704 N N . LYS A 1 203 ? -11.853 2.464 -15.810 1.00 90.75 203 LYS A N 1
ATOM 1705 C CA . LYS A 1 203 ? -12.825 2.894 -16.831 1.00 90.75 203 LYS A CA 1
ATOM 1706 C C . LYS A 1 203 ? -12.902 4.411 -17.009 1.00 90.75 203 LYS A C 1
ATOM 1708 O O . LYS A 1 203 ? -13.355 4.874 -18.047 1.00 90.75 203 LYS A O 1
ATOM 1713 N N . LEU A 1 204 ? -12.513 5.178 -15.990 1.00 91.88 204 LEU A N 1
ATOM 1714 C CA . LEU A 1 204 ? -12.515 6.642 -16.035 1.00 91.88 204 LEU A CA 1
ATOM 1715 C C . LEU A 1 204 ? -11.218 7.213 -16.619 1.00 91.88 204 LEU A C 1
ATOM 1717 O O . LEU A 1 204 ? -11.108 8.433 -16.758 1.00 91.88 204 LEU A O 1
ATOM 1721 N N . TYR A 1 205 ? -10.243 6.356 -16.932 1.00 90.94 205 TYR A N 1
ATOM 1722 C CA . TYR A 1 205 ? -8.986 6.779 -17.521 1.00 90.94 205 TYR A CA 1
ATOM 1723 C C . TYR A 1 205 ? -9.208 7.443 -18.880 1.00 90.94 205 TYR A C 1
ATOM 1725 O O . TYR A 1 205 ? -10.007 6.979 -19.693 1.00 90.94 205 TYR A O 1
ATOM 1733 N N . ARG A 1 206 ? -8.480 8.533 -19.123 1.00 92.31 206 ARG A N 1
ATOM 1734 C CA . ARG A 1 206 ? -8.425 9.206 -20.420 1.00 92.31 206 ARG A CA 1
ATOM 1735 C C . ARG A 1 206 ? -6.981 9.209 -20.885 1.00 92.31 206 ARG A C 1
ATOM 1737 O O . ARG A 1 206 ? -6.114 9.669 -20.147 1.00 92.31 206 ARG A O 1
ATOM 1744 N N . GLU A 1 207 ? -6.763 8.704 -22.091 1.00 91.88 207 GLU A N 1
ATOM 1745 C CA . GLU A 1 207 ? -5.442 8.623 -22.708 1.00 91.88 207 GLU A CA 1
ATOM 1746 C C . GLU A 1 207 ? -4.842 10.023 -22.884 1.00 91.88 207 GLU A C 1
ATOM 1748 O O . GLU A 1 207 ? -5.511 10.962 -23.328 1.00 91.88 207 GLU A O 1
ATOM 1753 N N . GLN A 1 208 ? -3.578 10.169 -22.498 1.00 94.25 208 GLN A N 1
ATOM 1754 C CA . GLN A 1 208 ? -2.801 11.387 -22.667 1.00 94.25 208 GLN A CA 1
ATOM 1755 C C . GLN A 1 208 ? -1.970 11.323 -23.954 1.00 94.25 208 GLN A C 1
ATOM 1757 O O . GLN A 1 2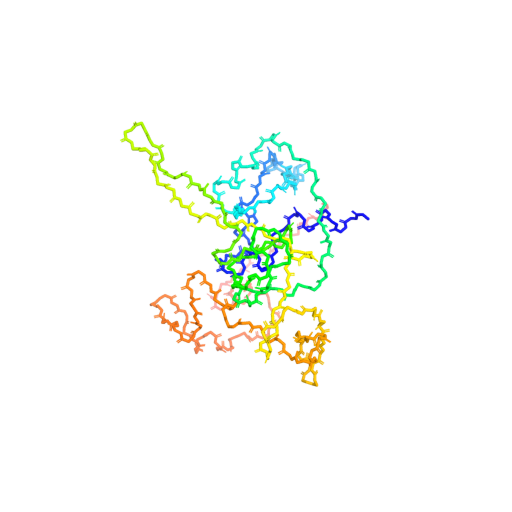08 ? -1.625 10.239 -24.419 1.00 94.25 208 GLN A O 1
ATOM 1762 N N . PRO A 1 209 ? -1.532 12.474 -24.501 1.00 95.94 209 PRO A N 1
ATOM 1763 C CA . PRO A 1 209 ? -0.744 12.506 -25.738 1.00 95.94 209 PRO A CA 1
ATOM 1764 C C . PRO A 1 209 ? 0.593 11.749 -25.696 1.00 95.94 209 PRO A C 1
ATOM 1766 O O . PRO A 1 209 ? 1.195 11.528 -26.740 1.00 95.94 209 PRO A O 1
ATOM 1769 N N . LYS A 1 210 ? 1.104 11.421 -24.502 1.00 95.50 210 LYS A N 1
ATOM 1770 C CA . LYS A 1 210 ? 2.368 10.691 -24.304 1.00 95.50 210 LYS A CA 1
ATOM 1771 C C . LYS A 1 210 ? 2.164 9.238 -23.878 1.00 95.50 210 LYS A C 1
ATOM 1773 O O . LYS A 1 210 ? 3.150 8.555 -23.606 1.00 95.50 210 LYS A O 1
ATOM 1778 N N . ASP A 1 211 ? 0.920 8.787 -23.794 1.00 94.56 211 ASP A N 1
ATOM 1779 C CA . ASP A 1 211 ? 0.621 7.416 -23.415 1.00 94.56 211 ASP A CA 1
ATOM 1780 C C . ASP A 1 211 ? 0.689 6.502 -24.632 1.00 94.56 211 ASP A C 1
ATOM 1782 O O . ASP A 1 211 ? 0.445 6.910 -25.767 1.00 94.56 211 ASP A O 1
ATOM 1786 N N . THR A 1 212 ? 1.026 5.242 -24.382 1.00 94.56 212 THR A N 1
ATOM 1787 C CA . THR A 1 212 ? 1.006 4.212 -25.418 1.00 94.56 212 THR A CA 1
ATOM 1788 C C . THR A 1 212 ? -0.423 3.724 -25.621 1.00 94.56 212 THR A C 1
ATOM 1790 O O . THR A 1 212 ? -1.132 3.424 -24.659 1.00 94.56 212 THR A O 1
ATOM 1793 N N . ILE A 1 213 ? -0.854 3.651 -26.881 1.00 95.69 213 ILE A N 1
ATOM 1794 C CA . ILE A 1 213 ? -2.186 3.158 -27.233 1.00 95.69 213 ILE A CA 1
ATOM 1795 C C . ILE A 1 213 ? -2.216 1.647 -26.994 1.00 95.69 213 ILE A C 1
ATOM 1797 O O . ILE A 1 213 ? -1.247 0.937 -27.274 1.00 95.69 213 ILE A O 1
ATOM 1801 N N . LYS A 1 214 ? -3.355 1.135 -26.521 1.00 94.06 214 LYS A N 1
ATOM 1802 C CA . LYS A 1 214 ? -3.551 -0.299 -26.259 1.00 94.06 214 LYS A CA 1
ATOM 1803 C C . LYS A 1 214 ? -3.155 -1.185 -27.450 1.00 94.06 214 LYS A C 1
ATOM 1805 O O . LYS A 1 214 ? -2.478 -2.189 -27.262 1.00 94.06 214 LYS A O 1
ATOM 1810 N N . ALA A 1 215 ? -3.546 -0.791 -28.663 1.00 94.94 215 ALA A N 1
ATOM 1811 C CA . ALA A 1 215 ? -3.252 -1.536 -29.887 1.00 94.94 215 ALA A CA 1
ATOM 1812 C C . ALA A 1 215 ? -1.742 -1.679 -30.152 1.00 94.94 215 ALA A C 1
ATOM 1814 O O . ALA A 1 215 ? -1.294 -2.745 -30.569 1.00 94.94 215 ALA A O 1
ATOM 1815 N N . ASP A 1 216 ? -0.960 -0.635 -29.866 1.00 95.56 216 ASP A N 1
ATOM 1816 C CA . ASP A 1 216 ? 0.493 -0.660 -30.048 1.00 95.56 216 ASP A CA 1
ATOM 1817 C C . ASP A 1 216 ? 1.180 -1.498 -28.965 1.00 95.56 216 ASP A C 1
ATOM 1819 O O . ASP A 1 216 ? 2.149 -2.198 -29.249 1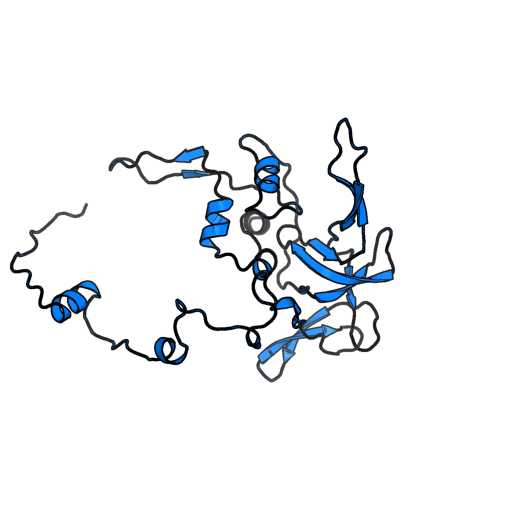.00 95.56 216 ASP A O 1
ATOM 1823 N N . ALA A 1 217 ? 0.659 -1.472 -27.734 1.00 95.06 217 ALA A N 1
ATOM 1824 C CA . ALA A 1 217 ? 1.197 -2.243 -26.614 1.00 95.06 217 ALA A CA 1
ATOM 1825 C C . ALA A 1 217 ? 0.901 -3.753 -26.712 1.00 95.06 217 ALA A C 1
ATOM 1827 O O . ALA A 1 217 ? 1.724 -4.567 -26.299 1.00 95.06 217 ALA A O 1
ATOM 1828 N N . GLU A 1 218 ? -0.260 -4.141 -27.251 1.00 96.62 218 GLU A N 1
ATOM 1829 C CA . GLU A 1 218 ? -0.649 -5.551 -27.428 1.00 96.62 218 GLU A CA 1
ATOM 1830 C C . GLU A 1 218 ? -0.001 -6.203 -28.658 1.00 96.62 218 GLU A C 1
ATOM 1832 O O . GLU A 1 218 ? 0.003 -7.431 -28.789 1.00 96.62 218 GLU A O 1
ATOM 1837 N N . LYS A 1 219 ? 0.564 -5.402 -29.565 1.00 97.06 219 LYS A N 1
ATOM 1838 C CA . LYS A 1 219 ? 1.234 -5.900 -30.763 1.00 97.06 219 LYS A CA 1
ATOM 1839 C C . LYS A 1 219 ? 2.486 -6.696 -30.381 1.00 97.06 219 LYS A C 1
ATOM 1841 O O . LYS A 1 219 ? 3.508 -6.135 -29.995 1.00 97.06 219 LYS A O 1
ATOM 1846 N N . VAL A 1 220 ? 2.431 -8.017 -30.556 1.00 96.44 220 VAL A N 1
ATOM 1847 C CA . VAL A 1 220 ? 3.589 -8.901 -30.360 1.00 96.44 220 VAL A CA 1
ATOM 1848 C C . VAL A 1 220 ? 4.590 -8.680 -31.493 1.00 96.44 220 VAL A C 1
ATOM 1850 O O . VAL A 1 220 ? 4.376 -9.114 -32.622 1.00 96.44 220 VAL A O 1
ATOM 1853 N N . THR A 1 221 ? 5.683 -7.984 -31.189 1.00 95.00 221 THR A N 1
ATOM 1854 C CA . THR A 1 221 ? 6.791 -7.720 -32.124 1.00 95.00 221 THR A CA 1
ATOM 1855 C C . THR A 1 221 ? 7.988 -8.641 -31.911 1.00 95.00 221 THR A C 1
ATOM 1857 O O . THR A 1 221 ? 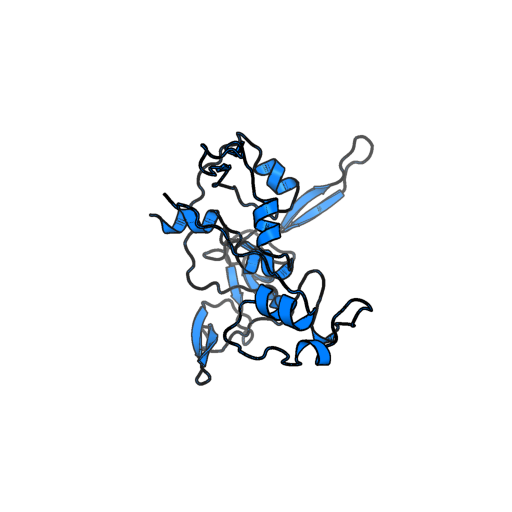8.819 -8.779 -32.803 1.00 95.00 221 THR A O 1
ATOM 1860 N N . PHE A 1 222 ? 8.087 -9.279 -30.742 1.00 94.56 222 PHE A N 1
ATOM 1861 C CA . PHE A 1 222 ? 9.227 -10.119 -30.393 1.00 94.56 222 PHE A CA 1
ATOM 1862 C C . PHE A 1 222 ? 9.231 -11.424 -31.198 1.00 94.56 222 PHE A C 1
ATOM 1864 O O . PHE A 1 222 ? 8.325 -12.249 -31.067 1.00 94.56 222 PHE A O 1
ATOM 1871 N N . MET A 1 223 ? 10.285 -11.624 -31.990 1.00 93.94 223 MET A N 1
ATOM 1872 C CA . MET A 1 223 ? 10.563 -12.875 -32.689 1.00 93.94 223 MET A CA 1
ATOM 1873 C C . MET A 1 223 ? 11.730 -13.584 -31.993 1.00 93.94 223 MET A C 1
ATOM 1875 O O . MET A 1 223 ? 12.820 -13.017 -31.920 1.00 93.94 223 MET A O 1
ATOM 1879 N N . PRO A 1 224 ? 11.543 -14.809 -31.470 1.00 95.56 224 PRO A N 1
ATOM 1880 C CA . PRO A 1 224 ? 12.618 -15.514 -30.788 1.00 95.56 224 PRO A CA 1
ATOM 1881 C C . PRO A 1 224 ? 13.723 -15.881 -31.787 1.00 95.56 224 PRO A C 1
ATOM 1883 O O . PRO A 1 224 ? 13.484 -16.596 -32.760 1.00 95.56 224 PRO A O 1
ATOM 1886 N N . SER A 1 225 ? 14.940 -15.407 -31.533 1.00 94.88 225 SER A N 1
ATOM 1887 C CA . SER A 1 225 ? 16.126 -15.669 -32.350 1.00 94.88 225 SER A CA 1
ATOM 1888 C C . SER A 1 225 ? 17.293 -16.133 -31.470 1.00 94.88 225 SER A C 1
ATOM 1890 O O . SER A 1 225 ? 17.322 -15.889 -30.264 1.00 94.88 225 SER A O 1
ATOM 1892 N N . LEU A 1 226 ? 18.270 -16.828 -32.062 1.00 95.75 226 LEU A N 1
ATOM 1893 C CA . LEU A 1 226 ? 19.506 -17.242 -31.380 1.00 95.75 226 LEU A CA 1
ATOM 1894 C C . LEU A 1 226 ? 20.580 -16.141 -31.453 1.00 95.75 226 LEU A C 1
ATOM 1896 O O . LEU A 1 226 ? 21.738 -16.414 -31.764 1.00 95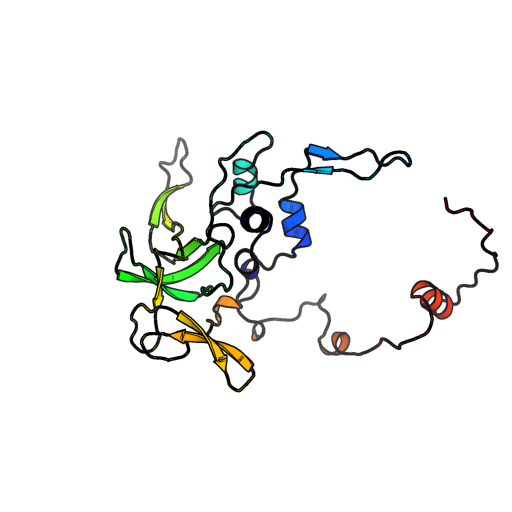.75 226 LEU A O 1
ATOM 1900 N N . LYS A 1 227 ? 20.183 -14.889 -31.216 1.00 95.69 227 LYS A N 1
ATOM 1901 C CA . LYS A 1 227 ? 21.060 -13.711 -31.193 1.00 95.69 227 LYS A CA 1
ATOM 1902 C C . LYS A 1 227 ? 20.903 -12.979 -29.864 1.00 95.69 227 LYS A C 1
ATOM 1904 O O . LYS A 1 227 ? 19.860 -13.075 -29.219 1.00 95.69 227 LYS A O 1
ATOM 1909 N N . THR A 1 228 ? 21.934 -12.248 -29.443 1.00 95.12 228 THR A N 1
ATOM 1910 C CA . THR A 1 228 ? 21.770 -11.290 -28.341 1.00 95.12 228 THR A CA 1
ATOM 1911 C C . THR A 1 228 ? 21.098 -10.017 -28.850 1.00 95.12 228 THR A C 1
ATOM 1913 O O . THR A 1 228 ? 21.100 -9.746 -30.051 1.00 95.12 228 THR A O 1
ATOM 1916 N N . PHE A 1 229 ? 20.550 -9.222 -27.932 1.00 94.94 229 PHE A N 1
ATOM 1917 C CA . PHE A 1 229 ? 19.931 -7.933 -28.251 1.00 94.94 229 PHE A CA 1
ATOM 1918 C C . PHE A 1 229 ? 20.887 -7.007 -29.017 1.00 94.94 229 PHE A C 1
ATOM 1920 O O . PHE A 1 229 ? 20.497 -6.363 -29.983 1.00 94.94 229 PHE A O 1
ATOM 1927 N N . GLU A 1 230 ? 22.161 -6.981 -28.623 1.00 95.44 230 GLU A N 1
ATOM 1928 C CA . GLU A 1 230 ? 23.180 -6.153 -29.263 1.00 95.44 230 GLU A CA 1
ATOM 1929 C C . GLU A 1 230 ? 23.492 -6.625 -30.685 1.00 95.44 230 GLU A C 1
ATOM 1931 O O . GLU A 1 230 ? 23.606 -5.794 -31.581 1.00 95.44 230 GLU A O 1
ATOM 1936 N N . MET A 1 231 ? 23.604 -7.940 -30.904 1.00 94.94 231 MET A N 1
ATOM 1937 C CA . MET A 1 231 ? 23.841 -8.505 -32.238 1.00 94.94 231 MET A CA 1
ATOM 1938 C C . MET A 1 231 ? 22.680 -8.200 -33.184 1.00 94.94 231 MET A C 1
ATOM 1940 O O . MET A 1 231 ? 22.908 -7.827 -34.329 1.00 94.94 231 MET A O 1
ATOM 1944 N N . ASP A 1 232 ? 21.445 -8.326 -32.696 1.00 95.12 232 ASP A N 1
ATOM 1945 C CA . ASP A 1 232 ? 20.245 -8.073 -33.496 1.00 95.12 232 ASP A CA 1
ATOM 1946 C C . ASP A 1 232 ? 20.150 -6.600 -33.920 1.00 95.12 232 ASP A C 1
ATOM 1948 O O . ASP A 1 232 ? 19.944 -6.304 -35.094 1.00 95.12 232 ASP A O 1
ATOM 1952 N N . ILE A 1 233 ? 20.434 -5.670 -32.998 1.00 95.75 233 ILE A N 1
ATOM 1953 C CA . ILE A 1 233 ? 20.510 -4.234 -33.310 1.00 95.75 233 ILE A CA 1
ATOM 1954 C C . ILE A 1 233 ? 21.649 -3.926 -34.278 1.00 95.75 233 ILE A C 1
ATOM 1956 O O . ILE A 1 233 ? 21.480 -3.100 -35.173 1.00 95.75 233 ILE A O 1
ATOM 1960 N N . MET A 1 234 ? 22.819 -4.546 -34.107 1.00 96.06 234 MET A N 1
ATOM 1961 C CA . MET A 1 234 ? 23.932 -4.345 -35.036 1.00 96.06 234 MET A CA 1
ATOM 1962 C C . MET A 1 234 ? 23.552 -4.779 -36.450 1.00 96.06 234 MET A C 1
ATOM 1964 O O . MET A 1 234 ? 23.799 -4.027 -37.391 1.00 96.06 234 MET A O 1
ATOM 1968 N N . ASP A 1 235 ? 22.907 -5.937 -36.592 1.00 94.44 235 ASP A N 1
ATOM 1969 C CA . ASP A 1 235 ? 22.429 -6.438 -37.878 1.00 94.44 235 ASP A CA 1
ATOM 1970 C C . ASP A 1 235 ? 21.348 -5.521 -38.479 1.00 94.44 235 ASP A C 1
ATOM 1972 O O . ASP A 1 235 ? 21.431 -5.174 -39.658 1.00 94.44 235 ASP A O 1
ATOM 1976 N N . GLU A 1 236 ? 20.373 -5.078 -37.675 1.00 95.12 236 GLU A N 1
ATOM 1977 C CA . GLU A 1 236 ? 19.288 -4.181 -38.104 1.00 95.12 236 GLU A CA 1
ATOM 1978 C C . GLU A 1 236 ? 19.814 -2.806 -38.541 1.00 95.12 236 GLU A C 1
ATOM 1980 O O . GLU A 1 236 ? 19.412 -2.271 -39.575 1.00 95.12 236 GLU A O 1
ATOM 1985 N N . MET A 1 237 ? 20.761 -2.243 -37.788 1.00 97.31 237 MET A N 1
ATOM 1986 C CA . MET A 1 237 ? 21.405 -0.967 -38.106 1.00 97.31 237 MET A CA 1
ATOM 1987 C C . MET A 1 237 ? 22.510 -1.097 -39.169 1.00 97.31 237 MET A C 1
ATOM 1989 O O . MET A 1 237 ? 23.092 -0.086 -39.568 1.00 97.31 237 MET A O 1
ATOM 1993 N N . GLY A 1 238 ? 22.832 -2.314 -39.623 1.00 96.38 238 GLY A N 1
ATOM 1994 C CA . GLY A 1 238 ? 23.898 -2.580 -40.593 1.00 96.38 238 GLY A CA 1
ATOM 1995 C C . GLY A 1 238 ? 25.310 -2.271 -40.079 1.00 96.38 238 GLY A C 1
ATOM 1996 O O . GLY A 1 238 ? 26.215 -2.004 -40.875 1.00 96.38 238 GLY A O 1
ATOM 1997 N N . ILE A 1 239 ? 25.510 -2.276 -38.760 1.00 96.44 239 ILE A N 1
ATOM 1998 C CA . ILE A 1 239 ? 26.794 -2.011 -38.110 1.00 96.44 239 ILE A CA 1
ATOM 1999 C C . ILE A 1 239 ? 27.677 -3.254 -38.240 1.00 96.44 239 ILE A C 1
ATOM 2001 O O . ILE A 1 239 ? 27.333 -4.330 -37.757 1.00 96.44 239 ILE A O 1
ATOM 2005 N N . LYS A 1 240 ? 28.855 -3.095 -38.849 1.00 94.38 240 LYS A N 1
ATOM 2006 C CA . LYS A 1 240 ? 29.860 -4.158 -38.978 1.00 94.38 240 LYS A CA 1
ATOM 2007 C C . LYS A 1 240 ? 31.033 -3.884 -38.044 1.00 94.38 240 LYS A C 1
ATOM 2009 O O . LYS A 1 240 ? 31.564 -2.776 -38.031 1.00 94.38 240 LYS A O 1
ATOM 2014 N N . GLU A 1 241 ? 31.423 -4.888 -37.267 1.00 91.62 241 GLU A N 1
ATOM 2015 C CA . GLU A 1 241 ? 32.612 -4.848 -36.416 1.00 91.62 241 GLU A CA 1
ATOM 2016 C C . GLU A 1 241 ? 33.643 -5.841 -36.953 1.00 91.62 241 GLU A C 1
ATOM 2018 O O . GLU A 1 241 ? 33.534 -7.047 -36.746 1.00 91.62 241 GLU A O 1
ATOM 2023 N N . ASP A 1 242 ? 34.642 -5.318 -37.660 1.00 94.75 242 ASP A N 1
ATOM 2024 C CA . ASP A 1 242 ? 35.693 -6.132 -38.275 1.00 94.75 242 ASP A CA 1
ATOM 2025 C C . ASP A 1 242 ? 36.814 -6.486 -37.278 1.00 94.75 242 ASP A C 1
ATOM 2027 O O . ASP A 1 242 ? 37.678 -7.321 -37.560 1.00 94.75 242 ASP A O 1
ATOM 2031 N N . ARG A 1 243 ? 36.845 -5.847 -36.097 1.00 94.12 243 ARG A N 1
ATOM 2032 C CA . ARG A 1 243 ? 37.869 -6.118 -35.082 1.00 94.12 243 ARG A CA 1
ATOM 2033 C C . ARG A 1 243 ? 37.562 -7.419 -34.351 1.00 94.12 243 ARG A C 1
ATOM 2035 O O . ARG A 1 243 ? 36.490 -7.610 -33.789 1.00 94.12 243 ARG A O 1
ATOM 2042 N N . ILE A 1 244 ? 38.573 -8.275 -34.249 1.00 91.69 244 ILE A N 1
ATOM 2043 C CA . ILE A 1 244 ? 38.499 -9.499 -33.450 1.00 91.69 244 ILE A CA 1
ATOM 2044 C C . ILE A 1 244 ? 38.812 -9.155 -31.990 1.00 91.69 244 ILE A C 1
ATOM 2046 O O . ILE A 1 244 ? 39.843 -8.540 -31.689 1.00 91.69 244 ILE A O 1
ATOM 2050 N N . GLN A 1 245 ? 37.933 -9.561 -31.070 1.00 91.81 245 GLN A N 1
ATOM 2051 C CA . GLN A 1 245 ? 38.169 -9.395 -29.639 1.00 91.81 245 GLN A CA 1
ATOM 2052 C C . GLN A 1 245 ? 39.439 -10.154 -29.231 1.00 91.81 245 GLN A C 1
ATOM 2054 O O . GLN A 1 245 ? 39.555 -11.363 -29.428 1.00 91.81 245 GLN A O 1
ATOM 2059 N N . LYS A 1 246 ? 40.410 -9.444 -28.649 1.00 93.50 246 LYS A N 1
ATOM 2060 C CA . LYS A 1 246 ? 41.629 -10.069 -28.124 1.00 93.50 246 LYS A CA 1
ATOM 2061 C C . LYS A 1 246 ? 41.290 -10.921 -26.902 1.00 93.50 246 LYS A C 1
ATOM 2063 O O . LYS A 1 246 ? 40.481 -10.515 -26.070 1.00 93.50 246 LYS A O 1
ATOM 2068 N N . SER A 1 247 ? 41.953 -12.066 -26.767 1.00 93.44 247 SER A N 1
ATOM 2069 C CA . SER A 1 247 ? 41.817 -12.932 -25.595 1.00 93.44 247 SER A CA 1
ATOM 2070 C C . SER A 1 247 ? 42.174 -12.177 -24.311 1.00 93.44 247 SER A C 1
ATOM 2072 O O . SER A 1 247 ? 43.246 -11.573 -24.223 1.00 93.44 247 SER A O 1
ATOM 2074 N N . SER A 1 248 ? 41.305 -12.250 -23.306 1.00 91.94 248 SER A N 1
ATOM 2075 C CA . SER A 1 248 ? 41.526 -11.685 -21.974 1.00 91.94 248 SER A CA 1
ATOM 2076 C C . SER A 1 248 ? 41.515 -12.791 -20.923 1.00 91.94 248 SER A C 1
ATOM 2078 O O . SER A 1 248 ? 40.677 -13.689 -20.983 1.00 91.94 248 SER A O 1
ATOM 2080 N N . TYR A 1 249 ? 42.404 -12.709 -19.936 1.00 91.00 249 TYR A N 1
ATOM 2081 C CA . TYR A 1 249 ? 42.377 -13.604 -18.781 1.00 91.00 249 TYR A CA 1
ATOM 2082 C C . TYR A 1 249 ? 41.311 -13.139 -17.784 1.00 91.00 249 TYR A C 1
ATOM 2084 O O . TYR A 1 249 ? 41.216 -11.948 -17.493 1.00 91.00 249 TYR A O 1
ATOM 2092 N N . TRP A 1 250 ? 40.535 -14.084 -17.259 1.00 84.88 250 TRP A N 1
ATOM 2093 C CA . TRP A 1 250 ? 39.576 -13.868 -16.177 1.00 84.88 250 TRP A CA 1
ATOM 2094 C C . TRP A 1 250 ? 40.041 -14.703 -14.981 1.00 84.88 250 TRP A C 1
ATOM 2096 O O . TRP A 1 250 ? 40.093 -15.928 -15.089 1.00 84.88 250 TRP A O 1
ATOM 2106 N N . TYR A 1 251 ? 40.435 -14.051 -13.887 1.00 79.44 251 TYR A N 1
ATOM 2107 C CA . TYR A 1 251 ? 40.919 -14.673 -12.650 1.00 79.44 251 TYR A CA 1
ATOM 2108 C C . TYR A 1 251 ? 40.287 -14.013 -11.425 1.00 79.44 251 TYR A C 1
ATOM 2110 O O . TYR A 1 251 ? 39.900 -12.824 -11.529 1.00 79.44 251 TYR A O 1
#

Sequence (251 aa):
MRLTSTLLRHVGEWSKKYSNLPDSYIQRAMAQVYWRTPRKPNYLPRTIEKKNFRFSIFRPWTNQFHRDNRPGKKHKFIHVEPIKDWSFFRGDRVEILEGKDKGKQGLVKEIYQERNWIIVEGLNTKLRCIMKDKNYPGTFIQEEQPLLVTSQVQLVDPSDMQGTQIEWRYKEDGEKVRISLRTGRIIPVPVASEETVDYKSQKLYREQPKDTIKADAEKVTFMPSLKTFEMDIMDEMGIKEDRIQKSSYWY

Mean predicted aligned error: 6.25 Å